Protein AF-A0AAN7MJF5-F1 (afdb_monomer)

Nearest PDB structures (foldseek):
  2odm-assembly1_A  TM=5.522E-01  e=1.377E+00  Staphylococcus aureus subsp. aureus MW2

Foldseek 3Di:
DQCVLCVCLCPPQPFDWDDDRLDIDTDFDPPDVVRVVSSQVSLQSNLVSCVVSVHDDPQVPDADQAADPPGPPDWHARPPGTHHHDQWDQDPNAIQGNDSALLVRLQVLLVQLVVQLVVCLVPPPDQALVPLVVSSVVVSCSLQPPCLSRVHPDPVSLVSSQVSVQSSLCSHPPCVPPDSVVSCVVSVHDGSVVVNVVSNCPVVVVVVVVCPPPVCVVVDDDPPPPDD

Structure (mmCIF, N/CA/C/O backbone):
data_AF-A0AAN7MJF5-F1
#
_entry.id   AF-A0AAN7MJF5-F1
#
loop_
_atom_site.group_PDB
_atom_site.id
_atom_site.type_symbol
_atom_site.label_atom_id
_atom_site.label_alt_id
_atom_site.label_comp_id
_atom_site.label_asym_id
_atom_site.label_entity_id
_atom_site.label_seq_id
_atom_site.pdbx_PDB_ins_code
_atom_site.Cartn_x
_atom_site.Cartn_y
_atom_site.Cartn_z
_atom_site.occupancy
_atom_site.B_iso_or_equiv
_atom_site.auth_seq_id
_atom_site.auth_comp_id
_atom_site.auth_asym_id
_atom_site.auth_atom_id
_atom_site.pdbx_PDB_model_num
ATOM 1 N N . MET A 1 1 ? -10.754 -12.586 -22.362 1.00 59.91 1 MET A N 1
ATOM 2 C CA . MET A 1 1 ? -10.573 -12.255 -23.790 1.00 59.91 1 MET A CA 1
ATOM 3 C C . MET A 1 1 ? -9.397 -11.305 -23.980 1.00 59.91 1 MET A C 1
ATOM 5 O O . MET A 1 1 ? -8.503 -11.679 -24.710 1.00 59.91 1 MET A O 1
ATOM 9 N N . PHE A 1 2 ? -9.321 -10.178 -23.255 1.00 63.06 2 PHE A N 1
ATOM 10 C CA . PHE A 1 2 ? -8.186 -9.233 -23.317 1.00 63.06 2 PHE A CA 1
ATOM 11 C C . PHE A 1 2 ? -6.802 -9.867 -23.068 1.00 63.06 2 PHE A C 1
ATOM 13 O O . PHE A 1 2 ? -5.896 -9.650 -23.854 1.00 63.06 2 PHE A O 1
ATOM 20 N N . ASN A 1 3 ? -6.663 -10.741 -22.061 1.00 61.91 3 ASN A N 1
ATOM 21 C CA . ASN A 1 3 ? -5.372 -11.374 -21.740 1.00 61.91 3 ASN A CA 1
ATOM 22 C C . ASN A 1 3 ? -4.765 -12.229 -22.871 1.00 61.91 3 ASN A C 1
ATOM 24 O O . ASN A 1 3 ? -3.570 -12.461 -22.848 1.00 61.91 3 ASN A O 1
ATOM 28 N N . ILE A 1 4 ? -5.568 -12.694 -23.837 1.00 66.69 4 ILE A N 1
ATOM 29 C CA . ILE A 1 4 ? -5.075 -13.474 -24.988 1.00 66.69 4 ILE A CA 1
ATOM 30 C C . ILE A 1 4 ? -4.433 -12.545 -26.034 1.00 66.69 4 ILE A C 1
ATOM 32 O O . ILE A 1 4 ? -3.542 -12.961 -26.756 1.00 66.69 4 ILE A O 1
ATOM 36 N N . PHE A 1 5 ? -4.862 -11.279 -26.100 1.00 65.06 5 PHE A N 1
ATOM 37 C CA . PHE A 1 5 ? -4.351 -10.283 -27.050 1.00 65.06 5 PHE A CA 1
ATOM 38 C C . PHE A 1 5 ? -3.046 -9.610 -26.605 1.00 65.06 5 PHE A C 1
ATOM 40 O O . PHE A 1 5 ? -2.485 -8.837 -27.367 1.00 65.06 5 PHE A O 1
ATOM 47 N N . ILE A 1 6 ? -2.604 -9.845 -25.368 1.00 74.88 6 ILE A N 1
ATOM 48 C CA . ILE A 1 6 ? -1.368 -9.280 -24.800 1.00 74.88 6 ILE A CA 1
ATOM 49 C C . ILE A 1 6 ? -0.374 -10.386 -24.415 1.00 74.88 6 ILE A C 1
ATOM 51 O O . ILE A 1 6 ? 0.548 -10.153 -23.627 1.00 74.88 6 ILE A O 1
ATOM 55 N N . ASP A 1 7 ? -0.618 -11.617 -24.870 1.00 78.56 7 ASP A N 1
ATOM 56 C CA . ASP A 1 7 ? 0.143 -12.793 -24.445 1.00 78.56 7 ASP A CA 1
ATOM 57 C C . ASP A 1 7 ? 1.585 -12.733 -24.958 1.00 78.56 7 ASP A C 1
ATOM 59 O O . ASP A 1 7 ? 2.491 -13.049 -24.204 1.00 78.56 7 ASP A O 1
ATOM 63 N N . ASP A 1 8 ? 1.785 -12.187 -26.158 1.00 83.62 8 ASP A N 1
ATOM 64 C CA . ASP A 1 8 ? 3.066 -11.985 -26.844 1.00 83.62 8 ASP A CA 1
ATOM 65 C C . ASP A 1 8 ? 3.781 -10.669 -26.470 1.00 83.62 8 ASP A C 1
ATOM 67 O O . ASP A 1 8 ? 4.875 -10.392 -26.952 1.00 83.62 8 ASP A O 1
ATOM 71 N N . LEU A 1 9 ? 3.198 -9.841 -25.594 1.00 83.81 9 LEU A N 1
ATOM 72 C CA . LEU A 1 9 ? 3.750 -8.526 -25.223 1.00 83.81 9 LEU A CA 1
ATOM 73 C C . LEU A 1 9 ? 5.157 -8.590 -24.590 1.00 83.81 9 LEU A C 1
ATOM 75 O O . LEU A 1 9 ? 5.902 -7.613 -24.626 1.00 83.81 9 LEU A O 1
ATOM 79 N N . ASP A 1 10 ? 5.507 -9.707 -23.955 1.00 84.88 10 ASP A N 1
ATOM 80 C CA . ASP A 1 10 ? 6.819 -9.957 -23.346 1.00 84.88 10 ASP A CA 1
ATOM 81 C C . ASP A 1 10 ? 7.837 -10.573 -24.313 1.00 84.88 10 ASP A C 1
ATOM 83 O O . ASP A 1 10 ? 9.005 -10.730 -23.943 1.00 84.88 10 ASP A O 1
ATOM 87 N N . GLU A 1 11 ? 7.448 -10.888 -25.552 1.00 85.31 11 GLU A N 1
ATOM 88 C CA . GLU A 1 11 ? 8.374 -11.431 -26.540 1.00 85.31 11 GLU A CA 1
ATOM 89 C C . GLU A 1 11 ? 9.512 -10.444 -26.828 1.00 85.31 11 GLU A C 1
ATOM 91 O O . GLU A 1 11 ? 9.326 -9.318 -27.290 1.00 85.31 11 GLU A O 1
ATOM 96 N N . GLY A 1 12 ? 10.739 -10.884 -26.546 1.00 85.06 12 GLY A N 1
ATOM 97 C CA . GLY A 1 12 ? 11.941 -10.090 -26.778 1.00 85.06 12 GLY A CA 1
ATOM 98 C C . GLY A 1 12 ? 12.193 -8.983 -25.754 1.00 85.06 12 GLY A C 1
ATOM 99 O O . GLY A 1 12 ? 13.118 -8.204 -25.973 1.00 85.06 12 GLY A O 1
ATOM 100 N N . ILE A 1 13 ? 11.437 -8.912 -24.654 1.00 89.88 13 ILE A N 1
ATOM 101 C CA . ILE A 1 13 ? 11.726 -8.009 -23.532 1.00 89.88 13 ILE A CA 1
ATOM 102 C C . ILE A 1 13 ? 12.868 -8.589 -22.680 1.00 89.88 13 ILE A C 1
ATOM 104 O O . ILE A 1 13 ? 12.848 -9.759 -22.301 1.00 89.88 13 ILE A O 1
ATOM 108 N N . GLU A 1 14 ? 13.887 -7.776 -22.388 1.00 89.44 14 GLU A N 1
ATOM 109 C CA . GLU A 1 14 ? 15.050 -8.176 -21.574 1.00 89.44 14 GLU A CA 1
ATOM 110 C C . GLU A 1 14 ? 14.811 -7.957 -20.070 1.00 89.44 14 GLU A C 1
ATOM 112 O O . GLU A 1 14 ? 15.321 -8.700 -19.229 1.00 89.44 14 GLU A O 1
ATOM 117 N N . CYS A 1 15 ? 14.053 -6.919 -19.726 1.00 90.56 15 CYS A N 1
ATOM 118 C CA . CYS A 1 15 ? 13.704 -6.544 -18.363 1.00 90.56 15 CYS A CA 1
ATOM 119 C C . CYS A 1 15 ? 12.522 -7.366 -17.816 1.00 90.56 15 CYS A C 1
ATOM 121 O O . CYS A 1 15 ? 11.834 -8.096 -18.526 1.00 90.56 15 CYS A O 1
ATOM 123 N N . THR A 1 16 ? 12.234 -7.223 -16.523 1.00 88.75 16 THR A N 1
ATOM 124 C CA . THR A 1 16 ? 11.074 -7.872 -15.907 1.00 88.75 16 THR A CA 1
ATOM 125 C C . THR A 1 16 ? 9.795 -7.169 -16.345 1.00 88.75 16 THR A C 1
ATOM 127 O O . THR A 1 16 ? 9.564 -6.016 -15.973 1.00 88.75 16 THR A O 1
ATOM 130 N N . LEU A 1 17 ? 8.934 -7.877 -17.077 1.00 87.75 17 LEU A N 1
ATOM 131 C CA . LEU A 1 17 ? 7.587 -7.424 -17.410 1.00 87.75 17 LEU A CA 1
ATOM 132 C C . LEU A 1 17 ? 6.549 -8.114 -16.517 1.00 87.75 17 LEU A C 1
ATOM 134 O O . LEU A 1 17 ? 6.573 -9.328 -16.327 1.00 87.75 17 LEU A O 1
ATOM 138 N N . SER A 1 18 ? 5.610 -7.342 -15.980 1.00 85.56 18 SER A N 1
ATOM 139 C CA . SER A 1 18 ? 4.450 -7.846 -15.245 1.00 85.56 18 SER A CA 1
ATOM 140 C C . SER A 1 18 ? 3.172 -7.277 -15.851 1.00 85.56 18 SER A C 1
ATOM 142 O O . SER A 1 18 ? 3.049 -6.061 -16.010 1.00 85.56 18 SER A O 1
ATOM 144 N N . LYS A 1 19 ? 2.228 -8.161 -16.190 1.00 84.62 19 LYS A N 1
ATOM 145 C CA . LYS A 1 19 ? 0.978 -7.844 -16.895 1.00 84.62 19 LYS A CA 1
ATOM 146 C C . LYS A 1 19 ? -0.208 -8.169 -15.986 1.00 84.62 19 LYS A C 1
ATOM 148 O O . LYS A 1 19 ? -0.374 -9.322 -15.582 1.00 84.62 19 LYS A O 1
ATOM 153 N N . VAL A 1 20 ? -1.042 -7.181 -15.661 1.00 74.62 20 VAL A N 1
ATOM 154 C CA . VAL A 1 20 ? -2.300 -7.398 -14.932 1.00 74.62 20 VAL A CA 1
ATOM 155 C C . VAL A 1 20 ? -3.424 -6.599 -15.578 1.00 74.62 20 VAL A C 1
ATOM 157 O O . VAL A 1 20 ? -3.537 -5.399 -15.365 1.00 74.62 20 VAL A O 1
ATOM 160 N N . ALA A 1 21 ? -4.295 -7.291 -16.322 1.00 77.44 21 ALA A N 1
ATOM 161 C CA . ALA A 1 21 ? -5.315 -6.652 -17.155 1.00 77.44 21 ALA A CA 1
ATOM 162 C C . ALA A 1 21 ? -4.672 -5.585 -18.063 1.00 77.44 21 ALA A C 1
ATOM 164 O O . ALA A 1 21 ? -3.748 -5.922 -18.798 1.00 77.44 21 ALA A O 1
ATOM 165 N N . ASP A 1 22 ? -5.145 -4.342 -18.020 1.00 76.06 22 ASP A N 1
ATOM 166 C CA . ASP A 1 22 ? -4.606 -3.208 -18.774 1.00 76.06 22 ASP A CA 1
ATOM 167 C C . ASP A 1 22 ? -3.321 -2.606 -18.174 1.00 76.06 22 ASP A C 1
ATOM 169 O O . ASP A 1 22 ? -2.592 -1.906 -18.879 1.00 76.06 22 ASP A O 1
ATOM 173 N N . ASP A 1 23 ? -2.991 -2.914 -16.916 1.00 81.44 23 ASP A N 1
ATOM 174 C CA . ASP A 1 23 ? -1.779 -2.420 -16.265 1.00 81.44 23 ASP A CA 1
ATOM 175 C C . ASP A 1 23 ? -0.562 -3.276 -16.644 1.00 81.44 23 ASP A C 1
ATOM 177 O O . ASP A 1 23 ? -0.458 -4.456 -16.295 1.00 81.44 23 ASP A O 1
ATOM 181 N N . THR A 1 24 ? 0.413 -2.652 -17.305 1.00 87.00 24 THR A N 1
ATOM 182 C CA . THR A 1 24 ? 1.706 -3.264 -17.635 1.00 87.00 24 THR A CA 1
ATOM 183 C C . THR A 1 24 ? 2.825 -2.553 -16.885 1.00 87.00 24 THR A C 1
ATOM 185 O O . THR A 1 24 ? 2.896 -1.325 -16.884 1.00 87.00 24 THR A O 1
ATOM 188 N N . LYS A 1 25 ? 3.714 -3.317 -16.246 1.00 90.25 25 LYS A N 1
ATOM 189 C CA . LYS A 1 25 ? 4.872 -2.790 -15.515 1.00 90.25 25 LYS A CA 1
ATOM 190 C C . LYS A 1 25 ? 6.145 -3.382 -16.071 1.00 90.25 25 LYS A C 1
ATOM 192 O O . LYS A 1 25 ? 6.292 -4.599 -16.099 1.00 90.25 25 LYS A O 1
ATOM 197 N N . LEU A 1 26 ? 7.062 -2.507 -16.449 1.00 91.69 26 LEU A N 1
ATOM 198 C CA . LEU A 1 26 ? 8.399 -2.857 -16.892 1.00 91.69 26 LEU A CA 1
ATOM 199 C C . LEU A 1 26 ? 9.394 -2.410 -15.819 1.00 91.69 26 LEU A C 1
ATOM 201 O O . LEU A 1 26 ? 9.396 -1.246 -15.419 1.00 91.69 26 LEU A O 1
ATOM 205 N N . GLY A 1 27 ? 10.223 -3.329 -15.337 1.00 91.69 27 GLY A N 1
ATOM 206 C CA . GLY A 1 27 ? 11.221 -3.057 -14.308 1.00 91.69 27 GLY A CA 1
ATOM 207 C C . GLY A 1 27 ? 12.561 -3.701 -14.634 1.00 91.69 27 GLY A C 1
ATOM 208 O O . GLY A 1 27 ? 12.621 -4.862 -15.024 1.00 91.69 27 GLY A O 1
ATOM 209 N N . GLY A 1 28 ? 13.651 -2.968 -14.431 1.00 90.06 28 GLY A N 1
ATOM 210 C CA . GLY A 1 28 ? 15.012 -3.458 -14.648 1.00 90.06 28 GLY A CA 1
ATOM 211 C C . GLY A 1 28 ? 16.006 -2.782 -13.708 1.00 90.06 28 GLY A C 1
ATOM 212 O O . GLY A 1 28 ? 15.744 -1.686 -13.209 1.00 90.06 28 GLY A O 1
ATOM 213 N N . SER A 1 29 ? 17.146 -3.433 -13.449 1.00 88.25 29 SER A N 1
ATOM 214 C CA . SER A 1 29 ? 18.248 -2.777 -12.733 1.00 88.25 29 SER A CA 1
ATOM 215 C C . SER A 1 29 ? 18.873 -1.700 -13.620 1.00 88.25 29 SER A C 1
ATOM 217 O O . SER A 1 29 ? 19.143 -1.914 -14.801 1.00 88.25 29 SER A O 1
ATOM 219 N N . VAL A 1 30 ? 19.120 -0.535 -13.025 1.00 87.06 30 VAL A N 1
ATOM 220 C CA . VAL A 1 30 ? 19.678 0.652 -13.693 1.00 87.06 30 VAL A CA 1
ATOM 221 C C . VAL A 1 30 ? 21.044 1.049 -13.127 1.00 87.06 30 VAL A C 1
ATOM 223 O O . VAL A 1 30 ? 21.540 2.147 -13.403 1.00 87.06 30 VAL A O 1
ATOM 226 N N . ASP A 1 31 ? 21.662 0.160 -12.345 1.00 87.50 31 ASP A N 1
ATOM 227 C CA . ASP A 1 31 ? 22.964 0.398 -11.711 1.00 87.50 31 ASP A CA 1
ATOM 228 C C . ASP A 1 31 ? 24.046 0.618 -12.777 1.00 87.50 31 ASP A C 1
ATOM 230 O O . ASP A 1 31 ? 24.842 1.556 -12.699 1.00 87.50 31 ASP A O 1
ATOM 234 N N . LEU A 1 32 ? 23.996 -0.191 -13.839 1.00 90.69 32 LEU A N 1
ATOM 235 C CA . LEU A 1 32 ? 24.889 -0.118 -14.990 1.00 90.69 32 LEU A CA 1
ATOM 236 C C . LEU A 1 32 ? 24.229 0.603 -16.170 1.00 90.69 32 LEU A C 1
ATOM 238 O O . LEU A 1 32 ? 23.014 0.551 -16.366 1.00 90.69 32 LEU A O 1
ATOM 242 N N . LEU A 1 33 ? 25.056 1.231 -17.010 1.00 90.81 33 LEU A N 1
ATOM 243 C CA . LEU A 1 33 ? 24.600 1.901 -18.230 1.00 90.81 33 LEU A CA 1
ATOM 244 C C . LEU A 1 33 ? 23.860 0.943 -19.176 1.00 90.81 33 LEU A C 1
ATOM 246 O O . LEU A 1 33 ? 22.866 1.334 -19.783 1.00 90.81 33 LEU A O 1
ATOM 250 N N . GLU A 1 34 ? 24.310 -0.307 -19.274 1.00 92.44 34 GLU A N 1
ATOM 251 C CA . GLU A 1 34 ? 23.658 -1.314 -20.117 1.00 92.44 34 GLU A CA 1
ATOM 252 C C . GLU A 1 34 ? 22.247 -1.658 -19.631 1.00 92.44 34 GLU A C 1
ATOM 254 O O . GLU A 1 34 ? 21.342 -1.758 -20.452 1.00 92.44 34 GLU A O 1
ATOM 259 N N . GLY A 1 35 ? 22.015 -1.712 -18.315 1.00 91.75 35 GLY A N 1
ATOM 260 C CA . GLY A 1 35 ? 20.672 -1.899 -17.756 1.00 91.75 35 GLY A CA 1
ATOM 261 C C . GLY A 1 35 ? 19.729 -0.737 -18.086 1.00 91.75 35 GLY A C 1
ATOM 262 O O . GLY A 1 35 ? 18.592 -0.948 -18.500 1.00 91.75 35 GLY A O 1
ATOM 263 N N . ARG A 1 36 ? 20.229 0.508 -18.029 1.00 92.94 36 ARG A N 1
ATOM 264 C CA . ARG A 1 36 ? 19.466 1.705 -18.444 1.00 92.94 36 ARG A CA 1
ATOM 265 C C . ARG A 1 36 ? 19.092 1.659 -19.925 1.00 92.94 36 ARG A C 1
ATOM 267 O O . ARG A 1 36 ? 17.966 1.982 -20.292 1.00 92.94 36 ARG A O 1
ATOM 274 N N . LYS A 1 37 ? 20.037 1.259 -20.781 1.00 94.38 37 LYS A N 1
ATOM 275 C CA . LYS A 1 37 ? 19.790 1.102 -22.221 1.00 94.38 37 LYS A CA 1
ATOM 276 C C . LYS A 1 37 ? 18.826 -0.044 -22.506 1.00 94.38 37 LYS A C 1
ATOM 278 O O . LYS A 1 37 ? 17.989 0.108 -23.385 1.00 94.38 37 LYS A O 1
ATOM 283 N N . ALA A 1 38 ? 18.944 -1.173 -21.806 1.00 94.50 38 ALA A N 1
ATOM 284 C CA . ALA A 1 38 ? 18.019 -2.299 -21.930 1.00 94.50 38 ALA A CA 1
ATOM 285 C C . ALA A 1 38 ? 16.588 -1.865 -21.598 1.00 94.50 38 ALA A C 1
ATOM 287 O O . ALA A 1 38 ? 15.696 -2.066 -22.413 1.00 94.50 38 ALA A O 1
ATOM 288 N N . LEU A 1 39 ? 16.399 -1.138 -20.492 1.00 93.94 39 LEU A N 1
ATOM 289 C CA . LEU A 1 39 ? 15.080 -0.648 -20.097 1.00 93.94 39 LEU A CA 1
ATOM 290 C C . LEU A 1 39 ? 14.463 0.303 -21.138 1.00 93.94 39 LEU A C 1
ATOM 292 O O . LEU A 1 39 ? 13.279 0.190 -21.437 1.00 93.94 39 LEU A O 1
ATOM 296 N N . GLN A 1 40 ? 15.253 1.203 -21.739 1.00 96.81 40 GLN A N 1
ATOM 297 C CA . GLN A 1 40 ? 14.755 2.057 -22.827 1.00 96.81 40 GLN A CA 1
ATOM 298 C C . GLN A 1 40 ? 14.464 1.262 -24.110 1.00 96.81 40 GLN A C 1
ATOM 300 O O . GLN A 1 40 ? 13.446 1.516 -24.744 1.00 96.81 40 GLN A O 1
ATOM 305 N N . ARG A 1 41 ? 15.315 0.294 -24.484 1.00 96.19 41 ARG A N 1
ATOM 306 C CA . ARG A 1 41 ? 15.072 -0.577 -25.650 1.00 96.19 41 ARG A CA 1
ATOM 307 C C . ARG A 1 41 ? 13.775 -1.365 -25.492 1.00 96.19 41 ARG A C 1
ATOM 309 O O . ARG A 1 41 ? 13.026 -1.491 -26.452 1.00 96.19 41 ARG A O 1
ATOM 316 N N . ASP A 1 42 ? 13.495 -1.850 -24.291 1.00 95.81 42 ASP A N 1
ATOM 317 C CA . ASP A 1 42 ? 12.253 -2.557 -23.996 1.00 95.81 42 ASP A CA 1
ATOM 318 C C . ASP A 1 42 ? 11.033 -1.626 -24.034 1.00 95.81 42 ASP A C 1
ATOM 320 O O . ASP A 1 42 ? 10.002 -2.014 -24.571 1.00 95.81 42 ASP A O 1
ATOM 324 N N . LEU A 1 43 ? 11.140 -0.375 -23.569 1.00 95.12 43 LEU A N 1
ATOM 325 C CA . LEU A 1 43 ? 10.075 0.623 -23.766 1.00 95.12 43 LEU A CA 1
ATOM 326 C C . LEU A 1 43 ? 9.815 0.914 -25.250 1.00 95.12 43 LEU A C 1
ATOM 328 O O . LEU A 1 43 ? 8.659 1.018 -25.657 1.00 95.12 43 LEU A O 1
ATOM 332 N N . ASP A 1 44 ? 10.875 1.022 -26.054 1.00 95.38 44 ASP A N 1
ATOM 333 C CA . ASP A 1 44 ? 10.763 1.238 -27.499 1.00 95.38 44 ASP A CA 1
ATOM 334 C C . ASP A 1 44 ? 10.088 0.024 -28.180 1.00 95.38 44 ASP A C 1
ATOM 336 O O . ASP A 1 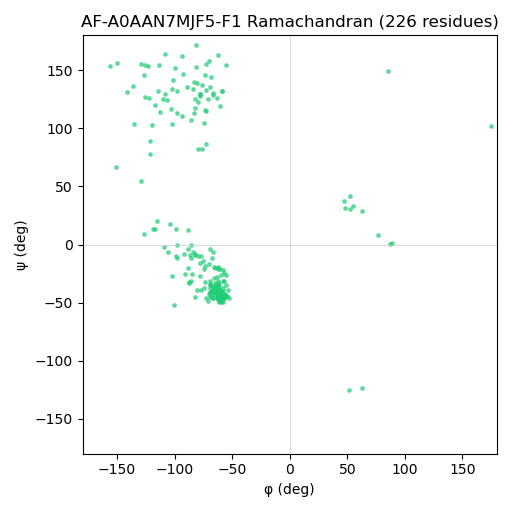44 ? 9.214 0.198 -29.031 1.00 95.38 44 ASP A O 1
ATOM 340 N N . ARG A 1 45 ? 10.419 -1.207 -27.753 1.00 94.75 45 ARG A N 1
ATOM 341 C CA . ARG A 1 45 ? 9.754 -2.448 -28.201 1.00 94.75 45 ARG A CA 1
ATOM 342 C C . ARG A 1 45 ? 8.270 -2.469 -27.836 1.00 94.75 45 ARG A C 1
ATOM 344 O O . ARG A 1 45 ? 7.457 -2.840 -28.677 1.00 94.75 45 ARG A O 1
ATOM 351 N N . LEU A 1 46 ? 7.910 -2.055 -26.618 1.00 93.31 46 LEU A N 1
ATOM 352 C CA . LEU A 1 46 ? 6.512 -1.996 -26.179 1.00 93.31 46 LEU A CA 1
ATOM 353 C C . LEU A 1 46 ? 5.695 -1.007 -27.026 1.00 93.31 46 LEU A C 1
ATOM 355 O O . LEU A 1 46 ? 4.592 -1.347 -27.454 1.00 93.31 46 LEU A O 1
ATOM 359 N N . ASP A 1 47 ? 6.218 0.195 -27.292 1.00 93.25 47 ASP A N 1
ATOM 360 C CA . ASP A 1 47 ? 5.539 1.195 -28.136 1.00 93.25 47 ASP A CA 1
ATOM 361 C C . ASP A 1 47 ? 5.340 0.657 -29.564 1.00 93.25 47 ASP A C 1
ATOM 363 O O . ASP A 1 47 ? 4.225 0.697 -30.084 1.00 93.25 47 ASP A O 1
ATOM 367 N N . GLN A 1 48 ? 6.374 0.036 -30.148 1.00 93.06 48 GLN A N 1
ATOM 368 C CA . GLN A 1 48 ? 6.290 -0.586 -31.472 1.00 93.06 48 GLN A CA 1
ATOM 369 C C . GLN A 1 48 ? 5.277 -1.740 -31.517 1.00 93.06 48 GLN A C 1
ATOM 371 O O . GLN A 1 48 ? 4.486 -1.841 -32.457 1.00 93.06 48 GLN A O 1
ATOM 376 N N . TRP A 1 49 ? 5.275 -2.612 -30.508 1.00 92.50 49 TRP A N 1
ATOM 377 C CA . TRP A 1 49 ? 4.307 -3.703 -30.411 1.00 92.50 49 TRP A CA 1
ATOM 378 C C . TRP A 1 49 ? 2.873 -3.167 -30.351 1.00 92.50 49 TRP A C 1
ATOM 380 O O . TRP A 1 49 ? 1.984 -3.709 -31.015 1.00 92.50 49 TRP A O 1
ATOM 390 N N . ALA A 1 50 ? 2.645 -2.079 -29.606 1.00 91.12 50 ALA A N 1
ATOM 391 C CA . ALA A 1 50 ? 1.329 -1.460 -29.509 1.00 91.12 50 ALA A CA 1
ATOM 392 C C . ALA A 1 50 ? 0.868 -0.940 -30.878 1.00 91.12 50 ALA A C 1
ATOM 394 O O . ALA A 1 50 ? -0.270 -1.195 -31.267 1.00 91.12 50 ALA A O 1
ATOM 395 N N . GLU A 1 51 ? 1.752 -0.298 -31.646 1.00 90.94 51 GLU A N 1
ATOM 396 C CA . GLU A 1 51 ? 1.446 0.154 -33.008 1.00 90.94 51 GLU A CA 1
ATOM 397 C C . GLU A 1 51 ? 1.072 -1.004 -33.943 1.00 90.94 51 GLU A C 1
ATOM 399 O O . GLU A 1 51 ? 0.040 -0.937 -34.617 1.00 90.94 51 GLU A O 1
ATOM 404 N N . VAL A 1 52 ? 1.863 -2.085 -33.949 1.00 91.94 52 VAL A N 1
ATOM 405 C CA . VAL A 1 52 ? 1.623 -3.276 -34.789 1.00 91.94 52 VAL A CA 1
ATOM 406 C C . VAL A 1 52 ? 0.278 -3.925 -34.463 1.00 91.94 52 VAL A C 1
ATOM 408 O O . VAL A 1 52 ? -0.460 -4.319 -35.367 1.00 91.94 52 VAL A O 1
ATOM 411 N N . ASN A 1 53 ? -0.080 -3.978 -33.182 1.00 89.19 53 ASN A N 1
ATOM 412 C CA . ASN A 1 53 ? -1.327 -4.577 -32.715 1.00 89.19 53 ASN A CA 1
ATOM 413 C C . ASN A 1 53 ? -2.515 -3.596 -32.687 1.00 89.19 53 ASN A C 1
ATOM 415 O O . ASN A 1 53 ? -3.563 -3.909 -32.118 1.00 89.19 53 ASN A O 1
ATOM 419 N N . CYS A 1 54 ? -2.383 -2.416 -33.309 1.00 89.06 54 CYS A N 1
ATOM 420 C CA . CYS A 1 54 ? -3.417 -1.373 -33.350 1.00 89.06 54 CYS A CA 1
ATOM 421 C C . CYS A 1 54 ? -3.914 -0.937 -31.955 1.00 89.06 54 CYS A C 1
ATOM 423 O O . CYS A 1 54 ? -5.078 -0.567 -31.774 1.00 89.06 54 CYS A O 1
ATOM 425 N N . MET A 1 55 ? -3.024 -0.965 -30.966 1.00 89.88 55 MET A N 1
ATOM 426 C CA . MET A 1 55 ? -3.234 -0.520 -29.592 1.00 89.88 55 MET A CA 1
ATOM 427 C C . MET A 1 55 ? -2.465 0.773 -29.308 1.00 89.88 55 MET A C 1
ATOM 429 O O . MET A 1 55 ? -1.575 1.185 -30.049 1.00 89.88 55 MET A O 1
ATOM 433 N N . ARG A 1 56 ? -2.827 1.459 -28.220 1.00 88.62 56 ARG A N 1
ATOM 434 C CA . ARG A 1 56 ? -2.119 2.656 -27.751 1.00 88.62 56 ARG A CA 1
ATOM 435 C C . ARG A 1 56 ? -2.044 2.679 -26.237 1.00 88.62 56 ARG A C 1
ATOM 437 O O . ARG A 1 56 ? -3.067 2.558 -25.564 1.00 88.62 56 ARG A O 1
ATOM 444 N N . PHE A 1 57 ? -0.848 2.925 -25.713 1.00 87.88 57 PHE A N 1
ATOM 445 C CA . PHE A 1 57 ? -0.681 3.256 -24.305 1.00 87.88 57 PHE A CA 1
ATOM 446 C C . PHE A 1 57 ? -1.275 4.628 -23.997 1.00 87.88 57 PHE A C 1
ATOM 448 O O . PHE A 1 57 ? -1.172 5.573 -24.782 1.00 87.88 57 PHE A O 1
ATOM 455 N N . ASN A 1 58 ? -1.861 4.759 -22.810 1.00 89.50 58 ASN A N 1
ATOM 456 C CA . ASN A 1 58 ? -2.224 6.060 -22.271 1.00 89.50 58 ASN A CA 1
ATOM 457 C C . ASN A 1 58 ? -0.974 6.716 -21.668 1.00 89.50 58 ASN A C 1
ATOM 459 O O . ASN A 1 58 ? -0.751 6.633 -20.462 1.00 89.50 58 ASN A O 1
ATOM 463 N N . LYS A 1 59 ? -0.161 7.346 -22.523 1.00 88.75 59 LYS A N 1
ATOM 464 C CA . LYS A 1 59 ? 1.153 7.910 -22.167 1.00 88.75 59 LYS A CA 1
ATOM 465 C C . LYS A 1 59 ? 1.080 8.897 -20.995 1.00 88.75 59 LYS A C 1
ATOM 467 O O . LYS A 1 59 ? 1.924 8.846 -20.109 1.00 88.75 59 LYS A O 1
ATOM 472 N N . ALA A 1 60 ? -0.003 9.671 -20.894 1.00 87.31 60 ALA A N 1
ATOM 473 C CA . ALA A 1 60 ? -0.255 10.592 -19.781 1.00 87.31 60 ALA A CA 1
ATOM 474 C C . ALA A 1 60 ? -0.460 9.908 -18.412 1.00 87.31 60 ALA A C 1
ATOM 476 O O . ALA A 1 60 ? -0.334 10.557 -17.376 1.00 87.31 60 ALA A O 1
ATOM 477 N N . LYS A 1 61 ? -0.808 8.615 -18.386 1.00 88.19 61 LYS A N 1
ATOM 478 C CA . LYS A 1 61 ? -0.910 7.812 -17.155 1.00 88.19 61 LYS A CA 1
ATOM 479 C C . LYS A 1 61 ? 0.341 6.975 -16.886 1.00 88.19 61 LYS A C 1
ATOM 481 O O . LYS A 1 61 ? 0.456 6.411 -15.804 1.00 88.19 61 LYS A O 1
ATOM 486 N N . CYS A 1 62 ? 1.254 6.868 -17.848 1.00 91.38 62 CYS A N 1
ATOM 487 C CA . CYS A 1 62 ? 2.491 6.120 -17.686 1.00 91.38 62 CYS A CA 1
ATOM 488 C C . CYS A 1 62 ? 3.498 6.964 -16.897 1.00 91.38 62 CYS A C 1
ATOM 490 O O . CYS A 1 62 ? 3.856 8.069 -17.301 1.00 91.38 62 CYS A O 1
ATOM 492 N N . GLN A 1 63 ? 3.973 6.433 -15.773 1.00 93.19 63 GLN A N 1
ATOM 493 C CA . GLN A 1 63 ? 4.923 7.115 -14.896 1.00 93.19 63 GLN A CA 1
ATOM 494 C C . GLN A 1 63 ? 6.114 6.211 -14.576 1.00 93.19 63 GLN A C 1
ATOM 496 O O . GLN A 1 63 ? 6.018 4.984 -14.626 1.00 93.19 63 GLN A O 1
ATOM 501 N N . VAL A 1 64 ? 7.246 6.827 -14.237 1.00 94.12 64 VAL A N 1
ATOM 502 C CA . VAL A 1 64 ? 8.462 6.134 -13.800 1.00 94.12 64 VAL A CA 1
ATOM 503 C C . VAL A 1 64 ? 8.590 6.246 -12.288 1.00 94.12 64 VAL A C 1
ATOM 505 O O . VAL A 1 64 ? 8.789 7.336 -11.750 1.00 94.12 64 VAL A O 1
ATOM 508 N N . LEU A 1 65 ? 8.533 5.105 -11.605 1.00 92.44 65 LEU A N 1
ATOM 509 C CA . LEU A 1 65 ? 8.862 5.012 -10.187 1.00 92.44 65 LEU A CA 1
ATOM 510 C C . LEU A 1 65 ? 10.333 4.617 -10.025 1.00 92.44 65 LEU A C 1
ATOM 512 O O . LEU A 1 65 ? 10.725 3.484 -10.307 1.00 92.44 65 LEU A O 1
ATOM 516 N N . HIS A 1 66 ? 11.150 5.548 -9.540 1.00 91.69 66 HIS A N 1
ATOM 517 C CA . HIS A 1 66 ? 12.557 5.285 -9.232 1.00 91.69 66 HIS A CA 1
ATOM 518 C C . HIS A 1 66 ? 12.679 4.663 -7.848 1.00 91.69 66 HIS A C 1
ATOM 520 O O . HIS A 1 66 ? 12.412 5.321 -6.846 1.00 91.69 66 HIS A O 1
ATOM 526 N N . LEU A 1 67 ? 13.097 3.402 -7.791 1.00 87.62 67 LEU A N 1
ATOM 527 C CA . LEU A 1 67 ? 13.367 2.704 -6.536 1.00 87.62 67 LEU A CA 1
ATOM 528 C C . LEU A 1 67 ? 14.846 2.856 -6.157 1.00 87.62 67 LEU A C 1
ATOM 530 O O . LEU A 1 67 ? 15.702 2.838 -7.044 1.00 87.62 67 LEU A O 1
ATOM 534 N N . SER A 1 68 ? 15.139 2.911 -4.853 1.00 83.44 68 SER A N 1
ATOM 535 C CA . SER A 1 68 ? 16.482 3.029 -4.246 1.00 83.44 68 SER A CA 1
ATOM 536 C C . SER A 1 68 ? 17.037 4.452 -4.107 1.00 83.44 68 SER A C 1
ATOM 538 O O . SER A 1 68 ? 16.797 5.346 -4.912 1.00 83.44 68 SER A O 1
ATOM 540 N N . HIS A 1 69 ? 17.848 4.637 -3.063 1.00 77.62 69 HIS A N 1
ATOM 541 C CA . HIS A 1 69 ? 18.478 5.909 -2.707 1.00 77.62 69 HIS A CA 1
ATOM 542 C C . HIS A 1 69 ? 19.646 6.295 -3.632 1.00 77.62 69 HIS A C 1
ATOM 544 O O . HIS A 1 69 ? 20.006 7.467 -3.712 1.00 77.62 69 HIS A O 1
ATOM 550 N N . ASN A 1 70 ? 20.226 5.314 -4.331 1.00 82.62 70 ASN A N 1
ATOM 551 C CA . ASN A 1 70 ? 21.338 5.510 -5.269 1.00 82.62 70 ASN A CA 1
ATOM 552 C C . ASN A 1 70 ? 20.863 5.573 -6.728 1.00 82.62 70 ASN A C 1
ATOM 554 O O . ASN A 1 70 ? 21.665 5.434 -7.651 1.00 82.62 70 ASN A O 1
ATOM 558 N N . ASN A 1 71 ? 19.555 5.728 -6.946 1.00 86.38 71 ASN A N 1
ATOM 559 C CA . ASN A 1 71 ? 18.998 5.723 -8.284 1.00 86.38 71 ASN A CA 1
ATOM 560 C C . ASN A 1 71 ? 19.480 6.962 -9.070 1.00 86.38 71 ASN A C 1
ATOM 562 O O . ASN A 1 71 ? 19.346 8.083 -8.576 1.00 86.38 71 ASN A O 1
ATOM 566 N N . PRO A 1 72 ? 20.000 6.792 -10.300 1.00 86.56 72 PRO A N 1
ATOM 567 C CA . PRO A 1 72 ? 20.473 7.897 -11.136 1.00 86.56 72 PRO A CA 1
ATOM 568 C C . PRO A 1 72 ? 19.351 8.816 -11.654 1.00 86.56 72 PRO A C 1
ATOM 570 O O . PRO A 1 72 ? 19.652 9.790 -12.338 1.00 86.56 72 PRO A O 1
ATOM 573 N N . MET A 1 73 ? 18.079 8.500 -11.381 1.00 89.56 73 MET A N 1
ATOM 574 C CA . MET A 1 73 ? 16.892 9.226 -11.853 1.00 89.56 73 MET A CA 1
ATOM 575 C C . MET A 1 73 ? 16.897 9.423 -13.373 1.00 89.56 73 MET A C 1
ATOM 577 O O . MET A 1 73 ? 16.577 10.489 -13.900 1.00 89.56 73 MET A O 1
ATOM 581 N N . GLN A 1 74 ? 17.298 8.368 -14.088 1.00 90.31 74 GLN A N 1
ATOM 582 C CA . GLN A 1 74 ? 17.362 8.362 -15.544 1.00 90.31 74 GLN A CA 1
ATOM 583 C C . GLN A 1 74 ? 15.976 8.654 -16.130 1.00 90.31 74 GLN A C 1
ATOM 585 O O . GLN A 1 74 ? 14.983 8.042 -15.742 1.00 90.31 74 GLN A O 1
ATOM 590 N N . ARG A 1 75 ? 15.908 9.572 -17.096 1.00 93.94 75 ARG A N 1
ATOM 591 C CA . ARG A 1 75 ? 14.664 9.846 -17.824 1.00 93.94 75 ARG A CA 1
ATOM 592 C C . ARG A 1 75 ? 14.458 8.807 -18.918 1.00 93.94 75 ARG A C 1
ATOM 594 O O . ARG A 1 75 ? 15.410 8.478 -19.630 1.00 93.94 75 ARG A O 1
ATOM 601 N N . TYR A 1 76 ? 13.212 8.372 -19.058 1.00 94.88 76 TYR A N 1
ATOM 602 C CA . TYR A 1 76 ? 12.755 7.429 -20.073 1.00 94.88 76 TYR A CA 1
ATOM 603 C C . TYR A 1 76 ? 11.631 8.049 -20.901 1.00 94.88 76 TYR A C 1
ATOM 605 O O . TYR A 1 76 ? 10.916 8.937 -20.423 1.00 94.88 76 TYR A O 1
ATOM 613 N N . ARG A 1 77 ? 11.479 7.583 -22.138 1.00 95.31 77 ARG A N 1
ATOM 614 C CA . ARG A 1 77 ? 10.383 7.975 -23.033 1.00 95.31 77 ARG A CA 1
ATOM 615 C C . ARG A 1 77 ? 9.637 6.756 -23.551 1.00 95.31 77 ARG A C 1
ATOM 617 O O . ARG A 1 77 ? 10.226 5.682 -23.650 1.00 95.31 77 ARG A O 1
ATOM 624 N N . LEU A 1 78 ? 8.373 6.955 -23.900 1.00 94.12 78 LEU A N 1
ATOM 625 C CA . LEU A 1 78 ? 7.530 5.969 -24.565 1.00 94.12 78 LEU A CA 1
ATOM 626 C C . LEU A 1 78 ? 7.084 6.547 -25.915 1.00 94.12 78 LEU A C 1
ATOM 628 O O . LEU A 1 78 ? 6.236 7.444 -25.981 1.00 94.12 78 LEU A O 1
ATOM 632 N N . GLY A 1 79 ? 7.713 6.088 -26.996 1.00 90.69 79 GLY A N 1
ATOM 633 C CA . GLY A 1 79 ? 7.659 6.756 -28.298 1.00 90.69 79 GLY A CA 1
ATOM 634 C C . GLY A 1 79 ? 8.288 8.148 -28.231 1.00 90.69 79 GLY A C 1
ATOM 635 O O . GLY A 1 79 ? 9.436 8.298 -27.807 1.00 90.69 79 GLY A O 1
ATOM 636 N N . GLU A 1 80 ? 7.531 9.178 -28.612 1.00 90.88 80 GLU A N 1
ATOM 637 C CA . GLU A 1 80 ? 7.990 10.577 -28.611 1.00 90.88 80 GLU A CA 1
ATOM 638 C C . GLU A 1 80 ? 7.813 11.303 -27.260 1.00 90.88 80 GLU A C 1
ATOM 640 O O . GLU A 1 80 ? 8.370 12.384 -27.061 1.00 90.88 80 GLU A O 1
ATOM 645 N N . GLU A 1 81 ? 7.070 10.726 -26.308 1.00 93.69 81 GLU A N 1
ATOM 646 C CA . GLU A 1 81 ? 6.719 11.389 -25.045 1.00 93.69 81 GLU A CA 1
ATOM 647 C C . GLU A 1 81 ? 7.637 10.978 -23.888 1.00 93.69 81 GLU A C 1
ATOM 649 O O . GLU A 1 81 ? 7.859 9.794 -23.630 1.00 93.69 81 GLU A O 1
ATOM 654 N N . TRP A 1 82 ? 8.142 11.965 -23.144 1.00 94.94 82 TRP A N 1
ATOM 655 C CA . TRP A 1 82 ? 8.915 11.733 -21.923 1.00 94.94 82 TRP A CA 1
ATOM 656 C C . TRP A 1 82 ? 8.000 11.381 -20.756 1.00 94.94 82 TRP A C 1
ATOM 658 O O . TRP A 1 82 ? 7.078 12.132 -20.446 1.00 94.94 82 TRP A O 1
ATOM 668 N N . LEU A 1 83 ? 8.314 10.292 -20.058 1.00 94.69 83 LEU A N 1
ATOM 669 C CA . LEU A 1 83 ? 7.543 9.858 -18.900 1.00 94.69 83 LEU A CA 1
ATOM 670 C C . LEU A 1 83 ? 7.862 10.720 -17.674 1.00 94.69 83 LEU A C 1
ATOM 672 O O . LEU A 1 83 ? 9.027 11.030 -17.385 1.00 94.69 83 LEU A O 1
ATOM 676 N N . GLU A 1 84 ? 6.823 11.085 -16.929 1.00 94.00 84 GLU A N 1
ATOM 677 C CA . GLU A 1 84 ? 6.971 11.776 -15.650 1.00 94.00 84 GLU A CA 1
ATOM 678 C C . GLU A 1 84 ? 7.458 10.812 -14.567 1.00 94.00 84 GLU A C 1
ATOM 680 O O . GLU A 1 84 ? 7.115 9.630 -14.554 1.00 94.00 84 GLU A O 1
ATOM 685 N N . SER A 1 85 ? 8.269 11.315 -13.636 1.00 92.50 85 SER A N 1
ATOM 686 C CA . SER A 1 85 ? 8.680 10.537 -12.466 1.00 92.50 85 SER A CA 1
ATOM 687 C C . SER A 1 85 ? 7.685 10.726 -11.326 1.00 92.50 85 SER A C 1
ATOM 689 O O . SER A 1 85 ? 7.305 11.857 -11.022 1.00 92.50 85 SER A O 1
ATOM 691 N N . CYS A 1 86 ? 7.305 9.638 -10.661 1.00 90.88 86 CYS A N 1
ATOM 692 C CA . CYS A 1 86 ? 6.452 9.666 -9.477 1.00 90.88 86 CYS A CA 1
ATOM 693 C C . CYS A 1 86 ? 7.223 9.199 -8.232 1.00 90.88 86 CYS A C 1
ATOM 695 O O . CYS A 1 86 ? 8.210 8.468 -8.314 1.00 90.88 86 CYS A O 1
ATOM 697 N N . LEU A 1 87 ? 6.787 9.660 -7.054 1.00 87.56 87 LEU A N 1
ATOM 698 C CA . LEU A 1 87 ? 7.368 9.248 -5.767 1.00 87.56 87 LEU A CA 1
ATOM 699 C C . LEU A 1 87 ? 6.700 7.997 -5.194 1.00 87.56 87 LEU A C 1
ATOM 701 O O . LEU A 1 87 ? 7.277 7.335 -4.335 1.00 87.56 87 LEU A O 1
ATOM 705 N N . ALA A 1 88 ? 5.486 7.689 -5.643 1.00 87.69 88 ALA A N 1
ATOM 706 C CA . ALA A 1 88 ? 4.835 6.426 -5.363 1.00 87.69 88 ALA A CA 1
ATOM 707 C C . ALA A 1 88 ? 3.787 6.104 -6.409 1.00 87.69 88 ALA A C 1
ATOM 709 O O . ALA A 1 88 ? 3.167 7.006 -6.970 1.00 87.69 88 ALA A O 1
ATOM 710 N N . GLU A 1 89 ? 3.548 4.810 -6.553 1.00 87.00 89 GLU A N 1
ATOM 711 C CA . GLU A 1 89 ? 2.561 4.240 -7.450 1.00 87.00 89 GLU A CA 1
ATOM 712 C C . GLU A 1 89 ? 1.645 3.296 -6.671 1.00 87.00 89 GLU A C 1
ATOM 714 O O . GLU A 1 89 ? 2.070 2.639 -5.712 1.00 87.00 89 GLU A O 1
ATOM 719 N N . LYS A 1 90 ? 0.367 3.233 -7.047 1.00 84.94 90 LYS A N 1
ATOM 720 C CA . LYS A 1 90 ? -0.589 2.347 -6.383 1.00 84.94 90 LYS A CA 1
ATOM 721 C C . LYS A 1 90 ? -0.818 1.116 -7.243 1.00 84.94 90 LYS A C 1
ATOM 723 O O . LYS A 1 90 ? -1.633 1.135 -8.155 1.00 84.94 90 LYS A O 1
ATOM 728 N N . ASP A 1 91 ? -0.214 0.009 -6.841 1.00 81.06 91 ASP A N 1
ATOM 729 C CA . ASP A 1 91 ? -0.316 -1.258 -7.545 1.00 81.06 91 ASP A CA 1
ATOM 730 C C . ASP A 1 91 ? -1.213 -2.276 -6.824 1.00 81.06 91 ASP A C 1
ATOM 732 O O . ASP A 1 91 ? -1.005 -2.589 -5.652 1.00 81.06 91 ASP A O 1
ATOM 736 N N . LEU A 1 92 ? -2.240 -2.797 -7.508 1.00 78.56 92 LEU A N 1
ATOM 737 C CA . LEU A 1 92 ? -3.193 -3.797 -6.988 1.00 78.56 92 LEU A CA 1
ATOM 738 C C . LEU A 1 92 ? -3.773 -3.457 -5.602 1.00 78.56 92 LEU A C 1
ATOM 740 O O . LEU A 1 92 ? -4.101 -4.335 -4.799 1.00 78.56 92 LEU A O 1
ATOM 744 N N . GLY A 1 93 ? -3.919 -2.162 -5.310 1.00 80.25 93 GLY A N 1
ATOM 745 C CA . GLY A 1 93 ? -4.412 -1.665 -4.024 1.00 80.25 93 GLY A CA 1
ATOM 746 C C . GLY A 1 93 ? -3.340 -1.428 -2.955 1.00 80.25 93 GLY A C 1
ATOM 747 O O . GLY A 1 93 ? -3.697 -1.005 -1.850 1.00 80.25 93 GLY A O 1
ATOM 748 N N . VAL A 1 94 ? -2.064 -1.650 -3.268 1.00 82.50 94 VAL A N 1
ATOM 749 C CA . VAL A 1 94 ? -0.914 -1.378 -2.404 1.00 82.50 94 VAL A CA 1
ATOM 750 C C . VAL A 1 94 ? -0.123 -0.189 -2.931 1.00 82.50 94 VAL A C 1
ATOM 752 O O . VAL A 1 94 ? 0.212 -0.124 -4.104 1.00 82.50 94 VAL A O 1
ATOM 755 N N . LEU A 1 95 ? 0.166 0.767 -2.058 1.00 84.50 95 LEU A N 1
ATOM 756 C CA . LEU A 1 95 ? 1.020 1.898 -2.381 1.00 84.50 95 LEU A CA 1
ATOM 757 C C . LEU A 1 95 ? 2.490 1.495 -2.247 1.00 84.50 95 LEU A C 1
ATOM 759 O O . LEU A 1 95 ? 2.902 1.026 -1.184 1.00 84.50 95 LEU A O 1
ATOM 763 N N . VAL A 1 96 ? 3.256 1.698 -3.313 1.00 84.56 96 VAL A N 1
ATOM 764 C CA . VAL A 1 96 ? 4.698 1.459 -3.377 1.00 84.56 96 VAL A CA 1
ATOM 765 C C . VAL A 1 96 ? 5.376 2.807 -3.533 1.00 84.56 96 VAL A C 1
ATOM 767 O O . VAL A 1 96 ? 5.170 3.469 -4.545 1.00 84.56 96 VAL A O 1
ATOM 770 N N . ASP A 1 97 ? 6.150 3.229 -2.536 1.00 85.62 97 ASP A N 1
ATOM 771 C CA . ASP A 1 97 ? 6.951 4.449 -2.635 1.00 85.62 97 ASP A CA 1
ATOM 772 C C . ASP A 1 97 ? 8.381 4.168 -3.115 1.00 85.62 97 ASP A C 1
ATOM 774 O O . ASP A 1 97 ? 8.860 3.032 -3.079 1.00 85.62 97 ASP A O 1
ATOM 778 N N . SER A 1 98 ? 9.061 5.218 -3.574 1.00 83.56 98 SER A N 1
ATOM 779 C CA . SER A 1 98 ? 10.435 5.177 -4.096 1.00 83.56 98 SER A CA 1
ATOM 780 C C . SER A 1 98 ? 11.465 4.632 -3.097 1.00 83.56 98 SER A C 1
ATOM 782 O O . SER A 1 98 ? 12.526 4.133 -3.486 1.00 83.56 98 SER A O 1
ATOM 784 N N . TRP A 1 99 ? 11.152 4.685 -1.802 1.00 81.06 99 TRP A N 1
ATOM 785 C CA . TRP A 1 99 ? 11.995 4.189 -0.717 1.00 81.06 99 TRP A CA 1
ATOM 786 C C . TRP A 1 99 ? 11.603 2.788 -0.241 1.00 81.06 99 TRP A C 1
ATOM 788 O O . TRP A 1 99 ? 12.234 2.271 0.683 1.00 81.06 99 TRP A O 1
ATOM 798 N N . LEU A 1 100 ? 10.571 2.181 -0.837 1.00 77.31 100 LEU A N 1
ATOM 799 C CA . LEU A 1 100 ? 9.945 0.937 -0.383 1.00 77.31 100 LEU A CA 1
ATOM 800 C C . LEU A 1 100 ? 9.534 0.990 1.101 1.00 77.31 100 LEU A C 1
ATOM 802 O O . LEU A 1 100 ? 9.519 -0.021 1.809 1.00 77.31 100 LEU A O 1
ATOM 806 N N . ASN A 1 101 ? 9.192 2.181 1.595 1.00 80.19 101 ASN A N 1
ATOM 807 C CA . ASN A 1 101 ? 8.820 2.395 2.980 1.00 80.19 101 ASN A CA 1
ATOM 808 C C . ASN A 1 101 ? 7.327 2.115 3.202 1.00 80.19 101 ASN A C 1
ATOM 810 O O . ASN A 1 101 ? 6.433 2.913 2.922 1.00 80.19 101 ASN A O 1
ATOM 814 N N . MET A 1 102 ? 7.042 0.997 3.862 1.00 85.50 102 MET A N 1
ATOM 815 C CA . MET A 1 102 ? 5.666 0.582 4.152 1.00 85.50 102 MET A CA 1
ATOM 816 C C . MET A 1 102 ? 4.919 1.499 5.138 1.00 85.50 102 MET A C 1
ATOM 818 O O . MET A 1 102 ? 3.709 1.330 5.317 1.00 85.50 102 MET A O 1
ATOM 822 N N . SER A 1 103 ? 5.588 2.489 5.750 1.00 87.94 103 SER A N 1
ATOM 823 C CA . SER A 1 103 ? 4.955 3.475 6.644 1.00 87.94 103 SER A CA 1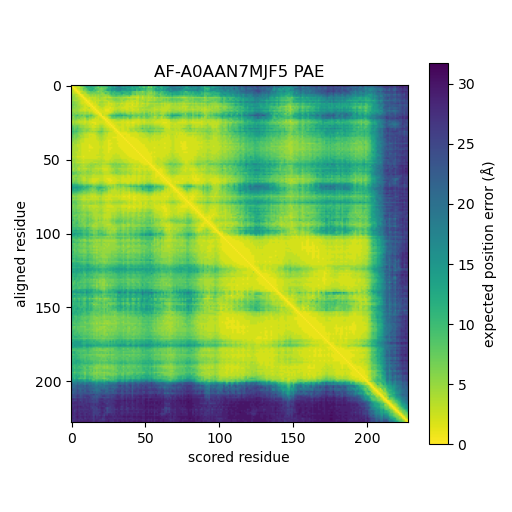
ATOM 824 C C . SER A 1 103 ? 3.794 4.191 5.948 1.00 87.94 103 SER A C 1
ATOM 826 O O . SER A 1 103 ? 2.716 4.350 6.533 1.00 87.94 103 SER A O 1
ATOM 828 N N . TRP A 1 104 ? 3.977 4.607 4.686 1.00 86.94 104 TRP A N 1
ATOM 829 C CA . TRP A 1 104 ? 2.946 5.377 3.988 1.00 86.94 104 TRP A CA 1
ATOM 830 C C . TRP A 1 104 ? 1.729 4.517 3.648 1.00 86.94 104 TRP A C 1
ATOM 832 O O . TRP A 1 104 ? 0.593 4.915 3.921 1.00 86.94 104 TRP A O 1
ATOM 842 N N . GLN A 1 105 ? 1.961 3.291 3.173 1.00 89.38 105 GLN A N 1
ATOM 843 C CA . GLN A 1 105 ? 0.907 2.299 2.976 1.00 89.38 105 GLN A CA 1
ATOM 844 C C . GLN A 1 105 ? 0.141 2.029 4.281 1.00 89.38 105 GLN A C 1
ATOM 846 O O . GLN A 1 105 ? -1.093 2.059 4.293 1.00 89.38 105 GLN A O 1
ATOM 851 N N . CYS A 1 106 ? 0.840 1.836 5.404 1.00 91.31 106 CYS A N 1
ATOM 852 C CA . CYS A 1 106 ? 0.200 1.615 6.702 1.00 91.31 106 CYS A CA 1
ATOM 853 C C . CYS A 1 106 ? -0.700 2.789 7.104 1.00 91.31 106 CYS A C 1
ATOM 855 O O . CYS A 1 106 ? -1.845 2.576 7.516 1.00 91.31 106 CYS A O 1
ATOM 857 N N . ALA A 1 107 ? -0.221 4.023 6.929 1.00 91.62 107 ALA A N 1
ATOM 858 C CA . ALA A 1 107 ? -0.993 5.225 7.216 1.00 91.62 107 ALA A CA 1
ATOM 859 C C . ALA A 1 107 ? -2.259 5.328 6.345 1.00 91.62 107 ALA A C 1
ATOM 861 O O . ALA A 1 107 ? -3.342 5.607 6.867 1.00 91.62 107 ALA A O 1
ATOM 862 N N . GLN A 1 108 ? -2.161 5.059 5.038 1.00 89.81 108 GLN A N 1
ATOM 863 C CA . GLN A 1 108 ? -3.306 5.137 4.121 1.00 89.81 108 GLN A CA 1
ATOM 864 C C . GLN A 1 108 ? -4.364 4.070 4.412 1.00 89.81 108 GLN A C 1
ATOM 866 O O . GLN A 1 108 ? -5.558 4.376 4.503 1.00 89.81 108 GLN A O 1
ATOM 871 N N . VAL A 1 109 ? -3.941 2.820 4.616 1.00 92.06 109 VAL A N 1
ATOM 872 C CA . VAL A 1 109 ? -4.850 1.711 4.937 1.00 92.06 109 VAL A CA 1
ATOM 873 C C . VAL A 1 109 ? -5.518 1.956 6.295 1.00 92.06 109 VAL A C 1
ATOM 875 O O . VAL A 1 109 ? -6.736 1.812 6.411 1.00 92.06 109 VAL A O 1
ATOM 878 N N . ALA A 1 110 ? -4.772 2.422 7.304 1.00 94.62 110 ALA A N 1
ATOM 879 C CA . ALA A 1 110 ? -5.343 2.789 8.599 1.00 94.62 110 ALA A CA 1
ATOM 880 C C . ALA A 1 110 ? -6.333 3.959 8.491 1.00 94.62 110 ALA A C 1
ATOM 882 O O . ALA A 1 110 ? -7.392 3.929 9.124 1.00 94.62 110 ALA A O 1
ATOM 883 N N . LYS A 1 111 ? -6.036 4.982 7.681 1.00 95.12 111 LYS A N 1
ATOM 884 C CA . LYS A 1 111 ? -6.940 6.117 7.434 1.00 95.12 111 LYS A CA 1
ATOM 885 C C . LYS A 1 111 ? -8.263 5.645 6.829 1.00 95.12 111 LYS A C 1
ATOM 887 O O . LYS A 1 111 ? -9.325 5.979 7.358 1.00 95.12 111 LYS A O 1
ATOM 892 N N . LYS A 1 112 ? -8.208 4.819 5.779 1.00 94.25 112 LYS A N 1
ATOM 893 C CA . LYS A 1 112 ? -9.398 4.233 5.138 1.00 94.25 112 LYS A CA 1
ATOM 894 C C . LYS A 1 112 ? -10.216 3.406 6.129 1.00 94.25 112 LYS A C 1
ATOM 896 O O . LYS A 1 112 ? -11.429 3.592 6.242 1.00 94.25 112 LYS A O 1
ATOM 901 N N . ALA A 1 113 ? -9.550 2.545 6.891 1.00 95.69 113 ALA A N 1
ATOM 902 C CA . ALA A 1 113 ? -10.198 1.709 7.887 1.00 95.69 113 ALA A CA 1
ATOM 903 C C . ALA A 1 113 ? -10.885 2.527 8.990 1.00 95.69 113 ALA A C 1
ATOM 905 O O . ALA A 1 113 ? -12.019 2.237 9.366 1.00 95.69 113 ALA A O 1
ATOM 906 N N . ASN A 1 114 ? -10.236 3.587 9.479 1.00 96.69 114 ASN A N 1
ATOM 907 C CA . ASN A 1 114 ? -10.827 4.493 10.461 1.00 96.69 114 ASN A CA 1
ATOM 908 C C . ASN A 1 114 ? -12.048 5.240 9.907 1.00 96.69 114 ASN A C 1
ATOM 910 O O . ASN A 1 114 ? -13.013 5.437 10.645 1.00 96.69 114 ASN A O 1
ATOM 914 N N . GLY A 1 115 ? -12.043 5.613 8.623 1.00 96.50 115 GLY A N 1
ATOM 915 C CA . GLY A 1 115 ? -13.217 6.180 7.952 1.00 96.50 115 GLY A CA 1
ATOM 916 C C . GLY A 1 115 ? -14.404 5.212 7.939 1.00 96.50 115 GLY A C 1
ATOM 917 O O . GLY A 1 115 ? -15.520 5.585 8.296 1.00 96.50 115 GLY A O 1
ATOM 918 N N . ILE A 1 116 ? -14.152 3.936 7.635 1.00 95.50 116 ILE A N 1
ATOM 919 C CA . ILE A 1 116 ? -15.170 2.875 7.696 1.00 95.50 116 ILE A CA 1
ATOM 920 C C . ILE A 1 116 ? -15.687 2.693 9.127 1.00 95.50 116 ILE A C 1
ATOM 922 O O . ILE A 1 116 ? -16.895 2.625 9.340 1.00 95.50 116 ILE A O 1
ATOM 926 N N . LEU A 1 117 ? -14.800 2.666 10.127 1.00 95.62 117 LEU A N 1
ATOM 927 C CA . LEU A 1 117 ? -15.209 2.578 11.532 1.00 95.62 117 LEU A CA 1
ATOM 928 C C . LEU A 1 117 ? -16.057 3.775 11.967 1.00 95.62 117 LEU A C 1
ATOM 930 O O . LEU A 1 117 ? -17.015 3.597 12.716 1.00 95.62 117 LEU A O 1
ATOM 934 N N . ALA A 1 118 ? -15.737 4.982 11.498 1.00 96.75 118 ALA A N 1
ATOM 935 C CA . ALA A 1 118 ? -16.554 6.163 11.748 1.00 96.75 118 ALA A CA 1
ATOM 936 C C . ALA A 1 118 ? -17.944 6.023 11.111 1.00 96.75 118 ALA A C 1
ATOM 938 O O . ALA A 1 118 ? -18.938 6.346 11.757 1.00 96.75 118 ALA A O 1
ATOM 939 N N . CYS A 1 119 ? -18.028 5.468 9.899 1.00 95.38 119 CYS A N 1
ATOM 940 C CA . CYS A 1 119 ? -19.301 5.161 9.252 1.00 95.38 119 CYS A CA 1
ATOM 941 C C . CYS A 1 119 ? -20.120 4.145 10.063 1.00 95.38 119 CYS A C 1
ATOM 943 O O . CYS A 1 119 ? -21.270 4.429 10.390 1.00 95.38 119 CYS A O 1
ATOM 945 N N . ILE A 1 120 ? -19.533 3.019 10.489 1.00 94.50 120 ILE A N 1
ATOM 946 C CA . ILE A 1 120 ? -20.204 2.019 11.348 1.00 94.50 120 ILE A CA 1
ATOM 947 C C . ILE A 1 120 ? -20.683 2.664 12.656 1.00 94.50 120 ILE A C 1
ATOM 949 O O . ILE A 1 120 ? -21.813 2.454 13.104 1.00 94.50 120 ILE A O 1
ATOM 953 N N . ARG A 1 121 ? -19.830 3.490 13.271 1.00 94.50 121 ARG A N 1
ATOM 954 C CA . ARG A 1 121 ? -20.172 4.232 14.484 1.00 94.50 121 ARG A CA 1
ATOM 955 C C . ARG A 1 121 ? -21.333 5.195 14.251 1.00 94.50 121 ARG A C 1
ATOM 957 O O . ARG A 1 121 ? -22.141 5.364 15.143 1.00 94.50 121 ARG A O 1
ATOM 964 N N . ASN A 1 122 ? -21.458 5.827 13.098 1.00 95.94 122 ASN A N 1
ATOM 965 C CA . ASN A 1 122 ? -22.505 6.830 12.909 1.00 95.94 122 ASN A CA 1
ATOM 966 C C . ASN A 1 122 ? -23.811 6.237 12.342 1.00 95.94 122 ASN A C 1
ATOM 968 O O . ASN A 1 122 ? -24.870 6.797 12.585 1.00 95.94 122 ASN A O 1
ATOM 972 N N . SER A 1 123 ? -23.750 5.113 11.621 1.00 94.00 123 SER A N 1
ATOM 973 C CA . SER A 1 123 ? -24.899 4.542 10.892 1.00 94.00 123 SER A CA 1
ATOM 974 C C . SER A 1 123 ? -25.570 3.348 11.576 1.00 94.00 123 SER A C 1
ATOM 976 O O . SER A 1 123 ? -26.759 3.117 11.377 1.00 94.00 123 SER A O 1
ATOM 978 N N . VAL A 1 124 ? -24.841 2.576 12.388 1.00 94.00 124 VAL A N 1
ATOM 979 C CA . VAL A 1 124 ? -25.373 1.346 12.993 1.00 94.00 124 VAL A CA 1
ATOM 980 C C . VAL A 1 124 ? -25.845 1.630 14.413 1.00 94.00 124 VAL A C 1
ATOM 982 O O . VAL A 1 124 ? -25.025 1.890 15.286 1.00 94.00 124 VAL A O 1
ATOM 985 N N . ALA A 1 125 ? -27.151 1.554 14.673 1.00 93.38 125 ALA A N 1
ATOM 986 C CA . ALA A 1 125 ? -27.699 1.800 16.011 1.00 93.38 125 ALA A CA 1
ATOM 987 C C . ALA A 1 125 ? -27.305 0.707 17.024 1.00 93.38 125 ALA A C 1
ATOM 989 O O . ALA A 1 125 ? -26.966 1.005 18.171 1.00 93.38 125 ALA A O 1
ATOM 990 N N . SER A 1 126 ? -27.312 -0.562 16.598 1.00 95.38 126 SER A N 1
ATOM 991 C CA . SER A 1 126 ? -26.937 -1.685 17.460 1.00 95.38 126 SER A CA 1
ATOM 992 C C . SER A 1 126 ? -25.429 -1.727 17.718 1.00 95.38 126 SER A C 1
ATOM 994 O O . SER A 1 126 ? -24.610 -1.637 16.804 1.00 95.38 126 SER A O 1
ATOM 996 N N . ARG A 1 127 ? -25.064 -1.910 18.989 1.00 95.62 127 ARG A N 1
ATOM 997 C CA . ARG A 1 127 ? -23.675 -2.010 19.469 1.00 95.62 127 ARG A CA 1
ATOM 998 C C . ARG A 1 127 ? -23.344 -3.382 20.043 1.00 95.62 127 ARG A C 1
ATOM 1000 O O . ARG A 1 127 ? -22.413 -3.510 20.833 1.00 95.62 127 ARG A O 1
ATOM 1007 N N . THR A 1 128 ? -24.114 -4.405 19.693 1.00 94.88 128 THR A N 1
ATOM 1008 C CA . THR A 1 128 ? -23.847 -5.772 20.149 1.00 94.88 128 THR A CA 1
ATOM 1009 C C . THR A 1 128 ? -22.626 -6.357 19.440 1.00 94.88 128 THR A C 1
ATOM 1011 O O . THR A 1 128 ? -22.260 -5.939 18.333 1.00 94.88 128 THR A O 1
ATOM 1014 N N . ARG A 1 129 ? -21.973 -7.342 20.070 1.00 95.19 129 ARG A N 1
ATOM 1015 C CA . ARG A 1 129 ? -20.794 -8.000 19.482 1.00 95.19 129 ARG A CA 1
ATOM 1016 C C . ARG A 1 129 ? -21.147 -8.719 18.176 1.00 95.19 129 ARG A C 1
ATOM 1018 O O . ARG A 1 129 ? -20.356 -8.687 17.240 1.00 95.19 129 ARG A O 1
ATOM 1025 N N . GLU A 1 130 ? -22.354 -9.277 18.092 1.00 94.44 130 GLU A N 1
ATOM 1026 C CA . GLU A 1 130 ? -22.891 -10.009 16.940 1.00 94.44 130 GLU A CA 1
ATOM 1027 C C . GLU A 1 130 ? -23.085 -9.109 15.714 1.00 94.44 130 GLU A C 1
ATOM 1029 O O . GLU A 1 130 ? -23.149 -9.607 14.597 1.00 94.44 130 GLU A O 1
ATOM 1034 N N . VAL A 1 131 ? -23.145 -7.788 15.903 1.00 95.06 131 VAL A N 1
ATOM 1035 C CA . VAL A 1 131 ? -23.268 -6.816 14.809 1.00 95.06 131 VAL A CA 1
ATOM 1036 C C . VAL A 1 131 ? -21.916 -6.185 14.487 1.00 95.06 131 VAL A C 1
ATOM 1038 O O . VAL A 1 131 ? -21.475 -6.187 13.337 1.00 95.06 131 VAL A O 1
ATOM 1041 N N . ILE A 1 132 ? -21.217 -5.660 15.495 1.00 94.94 132 ILE A N 1
ATOM 1042 C CA . ILE A 1 132 ? -19.986 -4.888 15.280 1.00 94.94 132 ILE A CA 1
ATOM 1043 C C . ILE A 1 132 ? -18.834 -5.772 14.784 1.00 94.94 132 ILE A C 1
ATOM 1045 O O . ILE A 1 132 ? -18.098 -5.356 13.886 1.00 94.94 132 ILE A O 1
ATOM 1049 N N . VAL A 1 133 ? -18.663 -6.982 15.335 1.00 93.25 133 VAL A N 1
ATOM 1050 C CA . VAL A 1 133 ? -17.527 -7.851 14.980 1.00 93.25 133 VAL A CA 1
ATOM 1051 C C . VAL A 1 133 ? -17.608 -8.335 13.529 1.00 93.25 133 VAL A C 1
ATOM 1053 O O . VAL A 1 133 ? -16.591 -8.211 12.832 1.00 93.25 133 VAL A O 1
ATOM 1056 N N . PRO A 1 134 ? -18.760 -8.820 13.018 1.00 94.19 134 PRO A N 1
ATOM 1057 C CA . PRO A 1 134 ? -18.880 -9.174 11.605 1.00 94.19 134 PRO A CA 1
ATOM 1058 C C . PRO A 1 134 ? -18.691 -7.979 10.672 1.00 94.19 134 PRO A C 1
ATOM 1060 O O . PRO A 1 134 ? -17.962 -8.098 9.689 1.00 94.19 134 PRO A O 1
ATOM 1063 N N . LEU A 1 135 ? -19.255 -6.809 10.997 1.00 94.00 135 LEU A N 1
ATOM 1064 C CA . LEU A 1 135 ? -19.095 -5.601 10.176 1.00 94.00 135 LEU A CA 1
ATOM 1065 C C . LEU A 1 135 ? -17.636 -5.152 10.084 1.00 94.00 135 LEU A C 1
ATOM 1067 O O . LEU A 1 135 ? -17.133 -4.904 8.988 1.00 94.00 135 LEU A O 1
ATOM 1071 N N . TYR A 1 136 ? -16.933 -5.093 11.218 1.00 92.31 136 TYR A N 1
ATOM 1072 C CA . TYR A 1 136 ? -15.500 -4.809 11.236 1.00 92.31 136 TYR A CA 1
ATOM 1073 C C . TYR A 1 136 ? -14.727 -5.839 10.407 1.00 92.31 136 TYR A C 1
ATOM 1075 O O . TYR A 1 136 ? -13.940 -5.473 9.533 1.00 92.31 136 TYR A O 1
ATOM 1083 N N . SER A 1 137 ? -14.985 -7.124 10.648 1.00 89.75 137 SER A N 1
ATOM 1084 C CA . SER A 1 137 ? -14.284 -8.215 9.974 1.00 89.75 137 SER A CA 1
ATOM 1085 C C . SER A 1 137 ? -14.521 -8.225 8.470 1.00 89.75 137 SER A C 1
ATOM 1087 O O . SER A 1 137 ? -13.600 -8.576 7.748 1.00 89.75 137 SER A O 1
ATOM 1089 N N . ALA A 1 138 ? -15.705 -7.838 7.989 1.00 90.88 138 ALA A N 1
ATOM 1090 C CA . ALA A 1 138 ? -16.046 -7.819 6.568 1.00 90.88 138 ALA A CA 1
ATOM 1091 C C . ALA A 1 138 ? -15.536 -6.559 5.852 1.00 90.88 138 ALA A C 1
ATOM 1093 O O . ALA A 1 138 ? -14.946 -6.653 4.776 1.00 90.88 138 ALA A O 1
ATOM 1094 N N . LEU A 1 139 ? -15.723 -5.382 6.452 1.00 89.00 139 LEU A N 1
ATOM 1095 C CA . LEU A 1 139 ? -15.431 -4.102 5.798 1.00 89.00 139 LEU A CA 1
ATOM 1096 C C . LEU A 1 139 ? -13.960 -3.688 5.939 1.00 89.00 139 LEU A C 1
ATOM 1098 O O . LEU A 1 139 ? -13.414 -2.972 5.097 1.00 89.00 139 LEU A O 1
ATOM 1102 N N . VAL A 1 140 ? -13.278 -4.168 6.981 1.00 87.94 140 VAL A N 1
ATOM 1103 C CA . VAL A 1 140 ? -11.892 -3.794 7.294 1.00 87.94 140 VAL A CA 1
ATOM 1104 C C . VAL A 1 140 ? -10.885 -4.895 6.903 1.00 87.94 140 VAL A C 1
ATOM 1106 O O . VAL A 1 140 ? -9.716 -4.863 7.282 1.00 87.94 140 VAL A O 1
ATOM 1109 N N . ARG A 1 141 ? -11.296 -5.842 6.041 1.00 81.44 141 ARG A N 1
ATOM 1110 C CA . ARG A 1 141 ? -10.432 -6.922 5.502 1.00 81.44 141 ARG A CA 1
ATOM 1111 C C . ARG A 1 141 ? -9.164 -6.423 4.817 1.00 81.44 141 ARG A C 1
ATOM 1113 O O . ARG A 1 141 ? -8.171 -7.139 4.777 1.00 81.44 141 ARG A O 1
ATOM 1120 N N . HIS A 1 142 ? -9.186 -5.198 4.298 1.00 82.19 142 HIS A N 1
ATOM 1121 C CA . HIS A 1 142 ? -8.049 -4.582 3.618 1.00 82.19 142 HIS A CA 1
ATOM 1122 C C . HIS A 1 142 ? -6.819 -4.392 4.527 1.00 82.19 142 HIS A C 1
ATOM 1124 O O . HIS A 1 142 ? -5.710 -4.327 4.012 1.00 82.19 142 HIS A O 1
ATOM 1130 N N . LEU A 1 143 ? -6.971 -4.401 5.862 1.00 85.25 143 LEU A N 1
ATOM 1131 C CA . LEU A 1 143 ? -5.831 -4.451 6.793 1.00 85.25 143 LEU A CA 1
ATOM 1132 C C . LEU A 1 143 ? -5.056 -5.773 6.750 1.00 85.25 143 LEU A C 1
ATOM 1134 O O . LEU A 1 143 ? -4.003 -5.878 7.367 1.00 85.25 143 LEU A O 1
ATOM 1138 N N . GLU A 1 144 ? -5.584 -6.804 6.103 1.00 82.88 144 GLU A N 1
ATOM 1139 C CA . GLU A 1 144 ? -5.001 -8.148 6.054 1.00 82.88 144 GLU A CA 1
ATOM 1140 C C . GLU A 1 144 ? -4.836 -8.649 4.611 1.00 82.88 144 GLU A C 1
ATOM 1142 O O . GLU A 1 144 ? -4.542 -9.823 4.387 1.00 82.88 144 GLU A O 1
ATOM 1147 N N . TYR A 1 145 ? -5.053 -7.769 3.634 1.00 83.12 145 TYR A N 1
ATOM 1148 C CA . TYR A 1 145 ? -4.852 -8.037 2.215 1.00 83.12 145 TYR A CA 1
ATOM 1149 C C . TYR A 1 145 ? -3.377 -7.839 1.846 1.00 83.12 145 TYR A C 1
ATOM 1151 O O . TYR A 1 145 ? -2.761 -6.904 2.349 1.00 83.12 145 TYR A O 1
ATOM 1159 N N . CYS A 1 146 ? -2.813 -8.703 0.995 1.00 80.25 146 CYS A N 1
ATOM 1160 C CA . CYS A 1 146 ? -1.412 -8.659 0.542 1.00 80.25 146 CYS A CA 1
ATOM 1161 C C . CYS A 1 146 ? -0.368 -8.471 1.661 1.00 80.25 146 CYS A C 1
ATOM 1163 O O . CYS A 1 146 ? 0.626 -7.775 1.473 1.00 80.25 146 CYS A O 1
ATOM 1165 N N . VAL A 1 147 ? -0.577 -9.087 2.834 1.00 81.69 147 VAL A N 1
ATOM 1166 C CA . VAL A 1 147 ? 0.306 -8.904 4.007 1.00 81.69 147 VAL A CA 1
ATOM 1167 C C . VAL A 1 147 ? 1.767 -9.255 3.734 1.00 81.69 147 VAL A C 1
ATOM 1169 O O . VAL A 1 147 ? 2.636 -8.599 4.289 1.00 81.69 147 VAL A O 1
ATOM 1172 N N . HIS A 1 148 ? 2.032 -10.219 2.848 1.00 78.38 148 HIS A N 1
ATOM 1173 C CA . HIS A 1 148 ? 3.383 -10.601 2.424 1.00 78.38 148 HIS A CA 1
ATOM 1174 C C . HIS A 1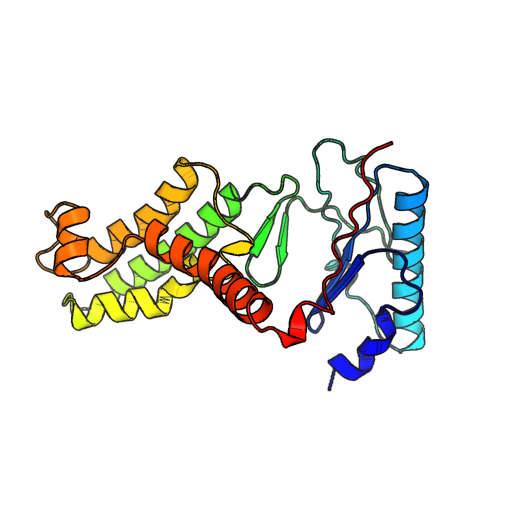 148 ? 4.141 -9.484 1.723 1.00 78.38 148 HIS A C 1
ATOM 1176 O O . HIS A 1 148 ? 5.359 -9.429 1.809 1.00 78.38 148 HIS A O 1
ATOM 1182 N N . PHE A 1 149 ? 3.420 -8.615 1.020 1.00 76.19 149 PHE A N 1
ATOM 1183 C CA . PHE A 1 149 ? 4.019 -7.561 0.218 1.00 76.19 149 PHE A CA 1
ATOM 1184 C C . PHE A 1 149 ? 4.273 -6.291 1.042 1.00 76.19 149 PHE A C 1
ATOM 1186 O O . PHE A 1 149 ? 5.245 -5.588 0.804 1.00 76.19 149 PHE A O 1
ATOM 1193 N N . TRP A 1 150 ? 3.430 -6.003 2.041 1.00 84.25 150 TRP A N 1
ATOM 1194 C CA . TRP A 1 150 ? 3.570 -4.814 2.892 1.00 84.25 150 TRP A CA 1
ATOM 1195 C C . TRP A 1 150 ? 3.531 -5.161 4.385 1.00 84.25 150 TRP A C 1
ATOM 1197 O O . TRP A 1 150 ? 2.719 -4.646 5.157 1.00 84.25 150 TRP A O 1
ATOM 1207 N N . ALA A 1 151 ? 4.401 -6.067 4.823 1.00 84.25 151 ALA A N 1
ATOM 1208 C CA . ALA A 1 151 ? 4.591 -6.322 6.246 1.00 84.25 151 ALA A CA 1
ATOM 1209 C C . ALA A 1 151 ? 5.350 -5.136 6.882 1.00 84.25 151 ALA A C 1
ATOM 1211 O O . ALA A 1 151 ? 6.498 -4.888 6.517 1.00 84.25 151 ALA A O 1
ATOM 1212 N N . PRO A 1 152 ? 4.747 -4.364 7.808 1.00 85.06 152 PRO A N 1
ATOM 1213 C CA . PRO A 1 152 ? 5.460 -3.271 8.458 1.00 85.06 152 PRO A CA 1
ATOM 1214 C C . PRO A 1 152 ? 6.597 -3.799 9.337 1.00 85.06 152 PRO A C 1
ATOM 1216 O O . PRO A 1 152 ? 6.372 -4.625 10.220 1.00 85.06 152 PRO A O 1
ATOM 1219 N N . HIS A 1 153 ? 7.801 -3.263 9.142 1.00 81.75 153 HIS A N 1
ATOM 1220 C CA . HIS A 1 153 ? 8.969 -3.591 9.966 1.00 81.75 153 HIS A CA 1
ATOM 1221 C C . HIS A 1 153 ? 9.053 -2.731 11.230 1.00 81.75 153 HIS A C 1
ATOM 1223 O O . HIS A 1 153 ? 9.535 -3.179 12.271 1.00 81.75 153 HIS A O 1
ATOM 1229 N N . TYR A 1 154 ? 8.573 -1.487 11.164 1.00 87.31 154 TYR A N 1
ATOM 1230 C CA . TYR A 1 154 ? 8.656 -0.568 12.287 1.00 87.31 154 TYR A CA 1
ATOM 1231 C C . TYR A 1 154 ? 7.501 -0.772 13.265 1.00 87.31 154 TYR A C 1
ATOM 1233 O O . TYR A 1 154 ? 6.326 -0.792 12.892 1.00 87.31 154 TYR A O 1
ATOM 1241 N N . LYS A 1 155 ? 7.834 -0.811 14.560 1.00 90.12 155 LYS A N 1
ATOM 1242 C CA . LYS A 1 155 ? 6.855 -0.926 15.651 1.00 90.12 155 LYS A CA 1
ATOM 1243 C C . LYS A 1 155 ? 5.761 0.145 15.577 1.00 90.12 155 LYS A C 1
ATOM 1245 O O . LYS A 1 155 ? 4.595 -0.170 15.790 1.00 90.12 155 LYS A O 1
ATOM 1250 N N . ARG A 1 156 ? 6.123 1.380 15.208 1.00 92.81 156 ARG A N 1
ATOM 1251 C CA . ARG A 1 156 ? 5.173 2.492 15.041 1.00 92.81 156 ARG A CA 1
ATOM 1252 C C . ARG A 1 156 ? 4.075 2.175 14.017 1.00 92.81 156 ARG A C 1
ATOM 1254 O O . ARG A 1 156 ? 2.911 2.470 14.260 1.00 92.81 156 ARG A O 1
ATOM 1261 N N . ASP A 1 157 ? 4.421 1.518 12.911 1.00 92.50 157 ASP A N 1
ATOM 1262 C CA . ASP A 1 157 ? 3.479 1.223 11.828 1.00 92.50 157 ASP A CA 1
ATOM 1263 C C . ASP A 1 157 ? 2.575 0.048 12.207 1.00 92.50 157 ASP A C 1
ATOM 1265 O O . ASP A 1 157 ? 1.362 0.088 11.989 1.00 92.50 157 ASP A O 1
ATOM 1269 N N . ILE A 1 158 ? 3.142 -0.963 12.876 1.00 92.19 158 ILE A N 1
ATOM 1270 C CA . ILE A 1 158 ? 2.373 -2.054 13.490 1.00 92.19 158 ILE A CA 1
ATOM 1271 C C . ILE A 1 158 ? 1.339 -1.477 14.467 1.00 92.19 158 ILE A C 1
ATOM 1273 O O . ILE A 1 158 ? 0.169 -1.863 14.437 1.00 92.19 158 ILE A O 1
ATOM 1277 N N . GLU A 1 159 ? 1.741 -0.524 15.309 1.00 94.75 159 GLU A N 1
ATOM 1278 C CA . GLU A 1 159 ? 0.854 0.129 16.272 1.00 94.75 159 GLU A CA 1
ATOM 1279 C C . GLU A 1 159 ? -0.246 0.958 15.604 1.00 94.75 159 GLU A C 1
ATOM 1281 O O . GLU A 1 159 ? -1.390 0.904 16.065 1.00 94.75 159 GLU A O 1
ATOM 1286 N N . VAL A 1 160 ? 0.060 1.661 14.507 1.00 95.31 160 VAL A N 1
ATOM 1287 C CA . VAL A 1 160 ? -0.926 2.395 13.694 1.00 95.31 160 VAL A CA 1
ATOM 1288 C C . VAL A 1 160 ? -2.027 1.457 13.193 1.00 95.31 160 VAL A C 1
ATOM 1290 O O . VAL A 1 160 ? -3.214 1.771 13.325 1.00 95.31 160 VAL A O 1
ATOM 1293 N N . LEU A 1 161 ? -1.662 0.280 12.677 1.00 94.88 161 LEU A N 1
ATOM 1294 C CA . LEU A 1 161 ? -2.636 -0.714 12.219 1.00 94.88 161 LEU A CA 1
ATOM 1295 C C . LEU A 1 161 ? -3.413 -1.331 13.392 1.00 94.88 161 LEU A C 1
ATOM 1297 O O . LEU A 1 161 ? -4.641 -1.429 13.347 1.00 94.88 161 LEU A O 1
ATOM 1301 N N . GLU A 1 162 ? -2.723 -1.713 14.470 1.00 96.12 162 GLU A N 1
ATOM 1302 C CA . GLU A 1 162 ? -3.336 -2.319 15.659 1.00 96.12 162 GLU A CA 1
ATOM 1303 C C . GLU A 1 162 ? -4.333 -1.356 16.326 1.00 96.12 162 GLU A C 1
ATOM 1305 O O . GLU A 1 162 ? -5.380 -1.771 16.833 1.00 96.12 162 GLU A O 1
ATOM 1310 N N . HIS A 1 163 ? -4.064 -0.047 16.277 1.00 96.50 163 HIS A N 1
ATOM 1311 C CA . HIS A 1 163 ? -4.964 0.982 16.790 1.00 96.50 163 HIS A CA 1
ATOM 1312 C C . HIS A 1 163 ? -6.348 0.938 16.127 1.00 96.50 163 HIS A C 1
ATOM 1314 O O . HIS A 1 163 ? -7.357 1.200 16.788 1.00 96.50 163 HIS A O 1
ATOM 1320 N N . VAL A 1 164 ? -6.437 0.533 14.858 1.00 96.88 164 VAL A N 1
ATOM 1321 C CA . VAL A 1 164 ? -7.726 0.362 14.178 1.00 96.88 164 VAL A CA 1
ATOM 1322 C C . VAL A 1 164 ? -8.558 -0.730 14.854 1.00 96.88 164 VAL A C 1
ATOM 1324 O O . VAL A 1 164 ? -9.733 -0.512 15.153 1.00 96.88 164 VAL A O 1
ATOM 1327 N N . GLN A 1 165 ? -7.961 -1.884 15.169 1.00 96.25 165 GLN A N 1
ATOM 1328 C CA . GLN A 1 165 ? -8.665 -2.947 15.894 1.00 96.25 165 GLN A CA 1
ATOM 1329 C C . GLN A 1 165 ? -9.027 -2.510 17.321 1.00 96.25 165 GLN A C 1
ATOM 1331 O O . GLN A 1 165 ? -10.138 -2.776 17.790 1.00 96.25 165 GLN A O 1
ATOM 1336 N N . ARG A 1 166 ? -8.143 -1.771 18.006 1.00 96.62 166 ARG A N 1
ATOM 1337 C CA . ARG A 1 166 ? -8.451 -1.191 19.326 1.00 96.62 166 ARG A CA 1
ATOM 1338 C C . ARG A 1 166 ? -9.692 -0.303 19.278 1.00 96.62 166 ARG A C 1
ATOM 1340 O O . ARG A 1 166 ? -10.543 -0.411 20.156 1.00 96.62 166 ARG A O 1
ATOM 1347 N N . ARG A 1 167 ? -9.831 0.536 18.248 1.00 96.06 167 ARG A N 1
ATOM 1348 C CA . ARG A 1 167 ? -11.023 1.376 18.058 1.00 96.06 167 ARG A CA 1
ATOM 1349 C C . ARG A 1 167 ? -12.262 0.556 17.724 1.00 96.06 167 ARG A C 1
ATOM 1351 O O . ARG A 1 167 ? -13.309 0.821 18.300 1.00 96.06 167 ARG A O 1
ATOM 1358 N N . ALA A 1 168 ? -12.144 -0.442 16.850 1.00 95.81 168 ALA A N 1
ATOM 1359 C CA . ALA A 1 168 ? -13.263 -1.305 16.475 1.00 95.81 168 ALA A CA 1
ATOM 1360 C C . ALA A 1 168 ? -13.849 -2.044 17.688 1.00 95.81 168 ALA A C 1
ATOM 1362 O O . ALA A 1 168 ? -15.055 -2.020 17.912 1.00 95.81 168 ALA A O 1
ATOM 1363 N N . THR A 1 169 ? -12.988 -2.643 18.514 1.00 96.44 169 THR A N 1
ATOM 1364 C CA . THR A 1 169 ? -13.414 -3.391 19.710 1.00 96.44 169 THR A CA 1
ATOM 1365 C C . THR A 1 169 ? -14.071 -2.502 20.771 1.00 96.44 169 THR A C 1
ATOM 1367 O O . THR A 1 169 ? -14.957 -2.968 21.479 1.00 96.44 169 THR A O 1
ATOM 1370 N N . LYS A 1 170 ? -13.704 -1.214 20.850 1.00 96.69 170 LYS A N 1
ATOM 1371 C CA . LYS A 1 170 ? -14.355 -0.227 21.732 1.00 96.69 170 LYS A CA 1
ATOM 1372 C C . LYS A 1 170 ? -15.778 0.151 21.308 1.00 96.69 170 LYS A C 1
ATOM 1374 O O . LYS A 1 170 ? -16.487 0.737 22.111 1.00 96.69 170 LYS A O 1
ATOM 1379 N N . LEU A 1 171 ? -16.194 -0.137 20.071 1.00 95.44 171 LEU A N 1
ATOM 1380 C CA . LEU A 1 171 ? -17.557 0.165 19.608 1.00 95.44 171 LEU A CA 1
ATOM 1381 C C . LEU A 1 171 ? -18.607 -0.808 20.160 1.00 95.44 171 LEU A C 1
ATOM 1383 O O . LEU A 1 171 ? -19.801 -0.546 20.029 1.00 95.44 171 LEU A O 1
ATOM 1387 N N . VAL A 1 172 ? -18.180 -1.939 20.724 1.00 96.31 172 VAL A N 1
ATOM 1388 C CA . VAL A 1 172 ? -19.079 -2.927 21.321 1.00 96.31 172 VAL A CA 1
ATOM 1389 C C . VAL A 1 172 ? -19.519 -2.434 22.698 1.00 96.31 172 VAL A C 1
ATOM 1391 O O . VAL A 1 172 ? -18.681 -2.113 23.542 1.00 96.31 172 VAL A O 1
ATOM 1394 N N . LYS A 1 173 ? -20.832 -2.409 22.929 1.00 95.56 173 LYS A N 1
ATOM 1395 C CA . LYS A 1 173 ? -21.433 -1.956 24.186 1.00 95.56 173 LYS A CA 1
ATOM 1396 C C . LYS A 1 173 ? -20.931 -2.790 25.364 1.00 95.56 173 LYS A C 1
ATOM 1398 O O . LYS A 1 173 ? -20.978 -4.017 25.310 1.00 95.56 173 LYS A O 1
ATOM 1403 N N . GLY A 1 174 ? -20.510 -2.124 26.437 1.00 94.62 174 GLY A N 1
ATOM 1404 C CA . GLY A 1 174 ? -20.023 -2.755 27.669 1.00 94.62 174 GLY A CA 1
ATOM 1405 C C . GLY A 1 174 ? -18.529 -3.097 27.657 1.00 94.62 174 GLY A C 1
ATOM 1406 O O . GLY A 1 174 ? -18.017 -3.630 28.643 1.00 94.62 174 GLY A O 1
ATOM 1407 N N . LEU A 1 175 ? -17.819 -2.796 26.566 1.00 95.19 175 LEU A N 1
ATOM 1408 C CA . LEU A 1 175 ? -16.380 -3.035 26.413 1.00 95.19 175 LEU A CA 1
ATOM 1409 C C . LEU A 1 175 ? -15.542 -1.742 26.428 1.00 95.19 175 LEU A C 1
ATOM 1411 O O . LEU A 1 175 ? -14.311 -1.797 26.352 1.00 95.19 175 LEU A O 1
ATOM 1415 N N . GLU A 1 176 ? -16.176 -0.573 26.527 1.00 92.00 176 GLU A N 1
ATOM 1416 C CA . GLU A 1 176 ? -15.562 0.744 26.316 1.00 92.00 176 GLU A CA 1
ATOM 1417 C C . GLU A 1 176 ? -14.395 1.006 27.276 1.00 92.00 176 GLU A C 1
ATOM 1419 O O . GLU A 1 176 ? -13.332 1.462 26.844 1.00 92.00 176 GLU A O 1
ATOM 1424 N N . GLN A 1 177 ? -14.591 0.669 28.556 1.00 93.94 177 GLN A N 1
ATOM 1425 C CA . GLN A 1 177 ? -13.643 0.928 29.647 1.00 93.94 177 GLN A CA 1
ATOM 1426 C C . GLN A 1 177 ? -12.663 -0.219 29.908 1.00 93.94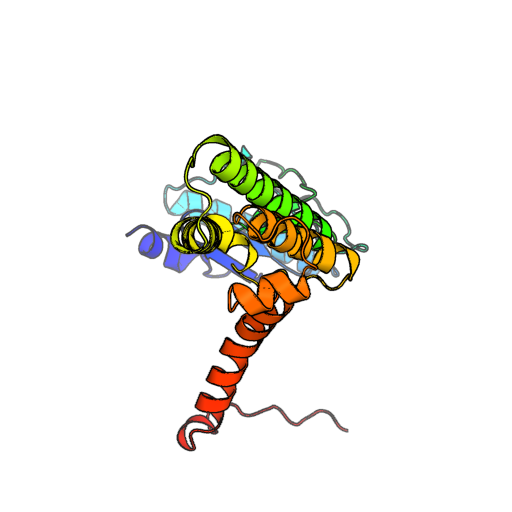 177 GLN A C 1
ATOM 1428 O O . GLN A 1 177 ? -11.720 -0.058 30.678 1.00 93.94 177 GLN A O 1
ATOM 1433 N N . LYS A 1 178 ? -12.853 -1.378 29.268 1.00 96.12 178 LYS A N 1
ATOM 1434 C CA . LYS A 1 178 ? -11.968 -2.532 29.463 1.00 96.12 178 LYS A CA 1
ATOM 1435 C C . LYS A 1 178 ? -10.595 -2.285 28.837 1.00 96.12 178 LYS A C 1
ATOM 1437 O O . LYS A 1 178 ? -10.445 -1.486 27.902 1.00 96.12 178 LYS A O 1
ATOM 1442 N N . SER A 1 179 ? -9.578 -2.998 29.301 1.00 97.19 179 SER A N 1
ATOM 1443 C CA . SER A 1 179 ? -8.284 -3.048 28.611 1.00 97.19 179 SER A CA 1
ATOM 1444 C C . SER A 1 179 ? -8.440 -3.652 27.209 1.00 97.19 179 SER A C 1
ATOM 1446 O O . SER A 1 179 ? -9.454 -4.270 26.870 1.00 97.19 179 SER A O 1
ATOM 1448 N N . TYR A 1 180 ? -7.450 -3.449 26.33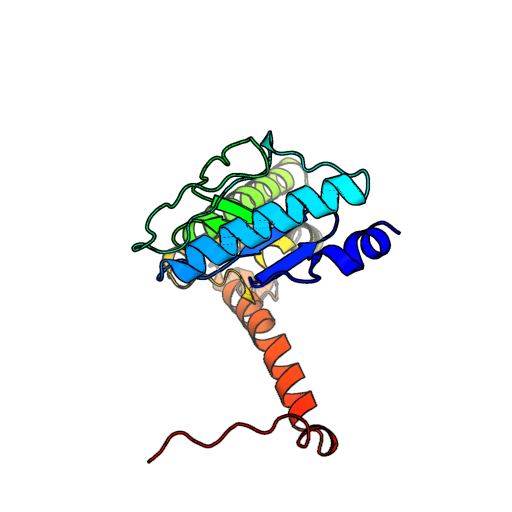8 1.00 96.69 180 TYR A N 1
ATOM 1449 C CA . TYR A 1 180 ? -7.525 -4.015 24.991 1.00 96.69 180 TYR A CA 1
ATOM 1450 C C . TYR A 1 180 ? -7.519 -5.545 25.021 1.00 96.69 180 TYR A C 1
ATOM 1452 O O . TYR A 1 180 ? -8.279 -6.187 24.300 1.00 96.69 180 TYR A O 1
ATOM 1460 N N . GLU A 1 181 ? -6.715 -6.113 25.905 1.00 96.56 181 GLU A N 1
ATOM 1461 C CA . GLU A 1 181 ? -6.524 -7.541 26.089 1.00 96.56 181 GLU A CA 1
ATOM 1462 C C . GLU A 1 181 ? -7.813 -8.209 26.588 1.00 96.56 181 GLU A C 1
ATOM 1464 O O . GLU A 1 181 ? -8.192 -9.261 26.075 1.00 96.56 181 GLU A O 1
ATOM 1469 N N . GLU A 1 182 ? -8.531 -7.584 27.527 1.00 97.25 182 GLU A N 1
ATOM 1470 C CA . GLU A 1 182 ? -9.853 -8.043 27.982 1.00 97.25 182 GLU A CA 1
ATOM 1471 C C . GLU A 1 182 ? -10.880 -8.037 26.855 1.00 97.25 182 GLU A C 1
ATOM 1473 O O . GLU A 1 182 ? -11.562 -9.041 26.643 1.00 97.25 182 GLU A O 1
ATOM 1478 N N . ARG A 1 183 ? -10.944 -6.944 26.081 1.00 97.50 183 ARG A N 1
ATOM 1479 C CA . ARG A 1 183 ? -11.845 -6.869 24.924 1.00 97.50 183 ARG A CA 1
ATOM 1480 C C . ARG A 1 183 ? -11.584 -7.992 23.931 1.00 97.50 183 ARG A C 1
ATOM 1482 O O . ARG A 1 183 ? -12.528 -8.589 23.425 1.00 97.50 183 ARG A O 1
ATOM 1489 N N . LEU A 1 184 ? -10.318 -8.287 23.641 1.00 96.44 184 LEU A N 1
ATOM 1490 C CA . LEU A 1 184 ? -9.957 -9.380 22.739 1.00 96.44 184 LEU A CA 1
ATOM 1491 C C . LEU A 1 184 ? -10.414 -10.739 23.277 1.00 96.44 184 LEU A C 1
ATOM 1493 O O . LEU A 1 184 ? -10.975 -11.521 22.511 1.00 96.44 184 LEU A O 1
ATOM 1497 N N . ARG A 1 185 ? -10.225 -11.003 24.579 1.00 96.31 185 ARG A N 1
ATOM 1498 C CA . ARG A 1 185 ? -10.673 -12.252 25.216 1.00 96.31 185 ARG A CA 1
ATOM 1499 C C . ARG A 1 185 ? -12.187 -12.424 25.132 1.00 96.31 185 ARG A C 1
ATOM 1501 O O . ARG A 1 185 ? -12.647 -13.473 24.697 1.00 96.31 185 ARG A O 1
ATOM 1508 N N . GLU A 1 186 ? -12.954 -11.396 25.483 1.00 95.75 186 GLU A N 1
ATOM 1509 C CA . GLU A 1 186 ? -14.424 -11.464 25.491 1.00 95.75 186 GLU A CA 1
ATOM 1510 C C . GLU A 1 186 ? -15.040 -11.564 24.095 1.00 95.75 186 GLU A C 1
ATOM 1512 O O . GLU A 1 186 ? -16.080 -12.198 23.909 1.00 95.75 186 GLU A O 1
ATOM 1517 N N . LEU A 1 187 ? -14.388 -10.959 23.101 1.00 94.75 187 LEU A N 1
ATOM 1518 C CA . LEU A 1 187 ? -14.798 -11.056 21.703 1.00 94.75 187 LEU A CA 1
ATOM 1519 C C . LEU A 1 187 ? -14.268 -12.321 21.010 1.00 94.75 187 LEU A C 1
ATOM 1521 O O . LEU A 1 187 ? -14.621 -12.559 19.858 1.00 94.75 187 LEU A O 1
ATOM 1525 N N . GLY A 1 188 ? -13.409 -13.112 21.665 1.00 94.12 188 GLY A N 1
ATOM 1526 C CA . GLY A 1 188 ? -12.758 -14.273 21.051 1.00 94.12 188 GLY A CA 1
ATOM 1527 C C . GLY A 1 188 ? -11.844 -13.908 19.873 1.00 94.12 188 GLY A C 1
ATOM 1528 O O . GLY A 1 188 ? -11.677 -14.697 18.943 1.00 94.12 188 GLY A O 1
ATOM 1529 N N . LEU A 1 189 ? -11.270 -12.700 19.872 1.00 92.75 189 LEU A N 1
ATOM 1530 C CA . LEU A 1 189 ? -10.452 -12.176 18.778 1.00 92.75 189 LEU A CA 1
ATOM 1531 C C . LEU A 1 189 ? -8.957 -12.277 19.090 1.00 92.75 189 LEU A C 1
ATOM 1533 O O . LEU A 1 189 ? -8.502 -11.984 20.191 1.00 92.75 189 LEU A O 1
ATOM 1537 N N . PHE A 1 190 ? -8.158 -12.600 18.073 1.00 93.25 190 PHE A N 1
ATOM 1538 C CA . PHE A 1 190 ? -6.709 -12.390 18.123 1.00 93.25 190 PHE A CA 1
ATOM 1539 C C . PHE A 1 190 ? -6.363 -10.933 17.783 1.00 93.25 190 PHE A C 1
ATOM 1541 O O . PHE A 1 190 ? -7.087 -10.287 17.018 1.00 93.25 190 PHE A O 1
ATOM 1548 N N . SER A 1 191 ? -5.235 -10.434 18.301 1.00 93.19 191 SER A N 1
ATOM 1549 C CA . SER A 1 191 ? -4.667 -9.142 17.887 1.00 93.19 191 SER A CA 1
ATOM 1550 C C . SER A 1 191 ? -4.443 -9.091 16.375 1.00 93.19 191 SER A C 1
ATOM 1552 O O . SER A 1 191 ? -4.266 -10.135 15.729 1.00 93.19 191 SER A O 1
ATOM 1554 N N . LEU A 1 192 ? -4.444 -7.889 15.796 1.00 92.38 192 LEU A N 1
ATOM 1555 C CA . LEU A 1 192 ? -4.286 -7.733 14.349 1.00 92.38 192 LEU A CA 1
ATOM 1556 C C . LEU A 1 192 ? -2.918 -8.260 13.923 1.00 92.38 192 LEU A C 1
ATOM 1558 O O . LEU A 1 192 ? -2.843 -9.044 12.979 1.00 92.38 192 LEU A O 1
ATOM 1562 N N . GLY A 1 193 ? -1.866 -7.921 14.672 1.00 90.31 193 GLY A N 1
ATOM 1563 C CA . GLY A 1 193 ? -0.522 -8.451 14.448 1.00 90.31 193 GLY A CA 1
ATOM 1564 C C . GLY A 1 193 ? -0.492 -9.982 14.398 1.00 90.31 193 GLY A C 1
ATOM 1565 O O . GLY A 1 193 ? 0.033 -10.562 13.451 1.00 90.31 193 GLY A O 1
ATOM 1566 N N . LYS A 1 194 ? -1.156 -10.668 15.340 1.00 89.94 194 LYS A N 1
ATOM 1567 C CA . LYS A 1 194 ? -1.216 -12.141 15.347 1.00 89.94 194 LYS A CA 1
ATOM 1568 C C . LYS A 1 194 ? -2.008 -12.698 14.162 1.00 89.94 194 LYS A C 1
ATOM 1570 O O . LYS A 1 194 ? -1.642 -13.738 13.614 1.00 89.94 194 LYS A O 1
ATOM 1575 N N . ARG A 1 195 ? -3.088 -12.028 13.746 1.00 90.06 195 ARG A N 1
ATOM 1576 C CA . ARG A 1 195 ? -3.867 -12.425 12.559 1.00 90.06 195 ARG A CA 1
ATOM 1577 C C . ARG A 1 195 ? -3.102 -12.212 11.252 1.00 90.06 195 ARG A C 1
ATOM 1579 O O . ARG A 1 195 ? -3.280 -13.011 10.331 1.00 90.06 195 ARG A O 1
ATOM 1586 N N . ARG A 1 196 ? -2.272 -11.169 11.167 1.00 88.94 196 ARG A N 1
ATOM 1587 C CA . ARG A 1 196 ? -1.388 -10.901 10.022 1.00 88.94 196 ARG A CA 1
ATOM 1588 C C . ARG A 1 196 ? -0.247 -11.908 9.952 1.00 88.94 196 ARG A C 1
ATOM 1590 O O . ARG A 1 196 ? -0.130 -12.578 8.934 1.00 88.94 196 ARG A O 1
ATOM 1597 N N . LEU A 1 197 ? 0.446 -12.153 11.064 1.00 86.12 197 LEU A N 1
ATOM 1598 C CA . LEU A 1 197 ? 1.509 -13.160 11.149 1.00 86.12 197 LEU A CA 1
ATOM 1599 C C . LEU A 1 197 ? 1.018 -14.557 10.733 1.00 86.12 197 LEU A C 1
ATOM 1601 O O . LEU A 1 197 ? 1.659 -15.259 9.960 1.00 86.12 197 LEU A O 1
ATOM 1605 N N . ARG A 1 198 ? -0.179 -14.960 11.178 1.00 85.69 198 ARG A N 1
ATOM 1606 C CA . ARG A 1 198 ? -0.787 -16.234 10.748 1.00 85.69 198 ARG A CA 1
ATOM 1607 C C . ARG A 1 198 ? -1.086 -16.304 9.251 1.00 85.69 198 ARG A C 1
ATOM 1609 O O . ARG A 1 198 ? -1.172 -17.402 8.710 1.00 85.69 198 ARG A O 1
ATOM 1616 N N . ARG A 1 199 ? -1.338 -15.170 8.595 1.00 82.62 199 ARG A N 1
ATOM 1617 C CA . ARG A 1 199 ? -1.527 -15.117 7.140 1.00 82.62 199 ARG A CA 1
ATOM 1618 C C . ARG A 1 199 ? -0.189 -15.129 6.419 1.00 82.62 199 ARG A C 1
ATOM 1620 O O . ARG A 1 199 ? -0.085 -15.841 5.431 1.00 82.62 199 ARG A O 1
ATOM 1627 N N . GLU A 1 200 ? 0.815 -14.435 6.945 1.00 78.88 200 GLU A N 1
ATOM 1628 C CA . GLU A 1 200 ? 2.190 -14.456 6.434 1.00 78.88 200 GLU A CA 1
ATOM 1629 C C . GLU A 1 200 ? 2.769 -15.880 6.429 1.00 78.88 200 GLU A C 1
ATOM 1631 O O . GLU A 1 200 ? 3.308 -16.335 5.425 1.00 78.88 200 GLU A O 1
ATOM 1636 N N . LEU A 1 201 ? 2.554 -16.639 7.504 1.00 76.19 201 LEU A N 1
ATOM 1637 C CA . LEU A 1 201 ? 3.054 -18.012 7.636 1.00 76.19 201 LEU A CA 1
ATOM 1638 C C . LEU A 1 201 ? 2.249 -19.062 6.849 1.00 76.19 201 LEU A C 1
ATOM 1640 O O . LEU A 1 201 ? 2.653 -20.218 6.770 1.00 76.19 201 LEU A O 1
ATOM 1644 N N . ARG A 1 202 ? 1.083 -18.720 6.287 1.00 67.88 202 ARG A N 1
ATOM 1645 C CA . ARG A 1 202 ? 0.219 -19.728 5.652 1.00 67.88 202 ARG A CA 1
ATOM 1646 C C . ARG A 1 202 ? 0.777 -20.238 4.316 1.00 67.88 202 ARG A C 1
ATOM 1648 O O . ARG A 1 202 ? 0.793 -21.454 4.148 1.00 67.88 202 ARG A O 1
ATOM 1655 N N . PRO A 1 203 ? 1.254 -19.388 3.385 1.00 60.03 203 PRO A N 1
ATOM 1656 C CA . PRO A 1 203 ? 1.859 -19.875 2.147 1.00 60.03 203 PRO A CA 1
ATOM 1657 C C . PRO A 1 203 ? 3.130 -20.694 2.383 1.00 60.03 203 PRO A C 1
ATOM 1659 O O . PRO A 1 203 ? 3.298 -21.721 1.738 1.00 60.03 203 PRO A O 1
ATOM 1662 N N . SER A 1 204 ? 3.984 -20.311 3.341 1.00 55.00 204 SER A N 1
ATOM 1663 C CA . SER A 1 204 ? 5.215 -21.059 3.641 1.00 55.00 204 SER A CA 1
ATOM 1664 C C . SER A 1 204 ? 4.936 -22.458 4.193 1.00 55.00 204 SER A C 1
ATOM 1666 O O . SER A 1 204 ? 5.633 -23.400 3.835 1.00 55.00 204 SER A O 1
ATOM 1668 N N . LEU A 1 205 ? 3.879 -22.633 4.993 1.00 54.12 205 LEU A N 1
ATOM 1669 C CA . LEU A 1 205 ? 3.458 -23.952 5.478 1.00 54.12 205 LEU A CA 1
ATOM 1670 C C . LEU A 1 205 ? 2.889 -24.843 4.367 1.0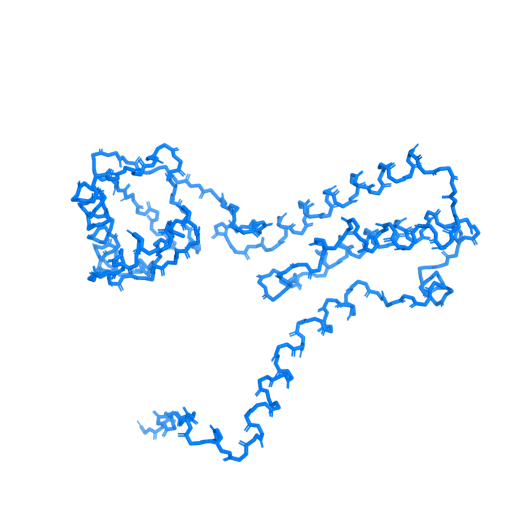0 54.12 205 LEU A C 1
ATOM 1672 O O . LEU A 1 205 ? 3.122 -26.048 4.387 1.00 54.12 205 LEU A O 1
ATOM 1676 N N . VAL A 1 206 ? 2.181 -24.268 3.389 1.00 58.69 206 VAL A N 1
ATOM 1677 C CA . VAL A 1 206 ? 1.701 -25.020 2.217 1.00 58.69 206 VAL A CA 1
ATOM 1678 C C . VAL A 1 206 ? 2.879 -25.437 1.339 1.00 58.69 206 VAL A C 1
ATOM 1680 O O . VAL A 1 206 ? 2.959 -26.598 0.963 1.00 58.69 206 VAL A O 1
ATOM 1683 N N . VAL A 1 207 ? 3.840 -24.543 1.089 1.00 57.03 207 VAL A N 1
ATOM 1684 C CA . VAL A 1 207 ? 5.055 -24.868 0.323 1.00 57.03 207 VAL A CA 1
ATOM 1685 C C . VAL A 1 207 ? 5.887 -25.944 1.026 1.00 57.03 207 VAL A C 1
ATOM 1687 O O . VAL A 1 207 ? 6.289 -26.905 0.385 1.00 57.03 207 VAL A O 1
ATOM 1690 N N . LEU A 1 208 ? 6.089 -25.862 2.345 1.00 52.53 208 LEU A N 1
ATOM 1691 C CA . LEU A 1 208 ? 6.803 -26.899 3.105 1.00 52.53 208 LEU A CA 1
ATOM 1692 C C . LEU A 1 208 ? 6.061 -28.244 3.127 1.00 52.53 208 LEU A C 1
ATOM 1694 O O . LEU A 1 208 ? 6.701 -29.292 3.126 1.00 52.53 208 L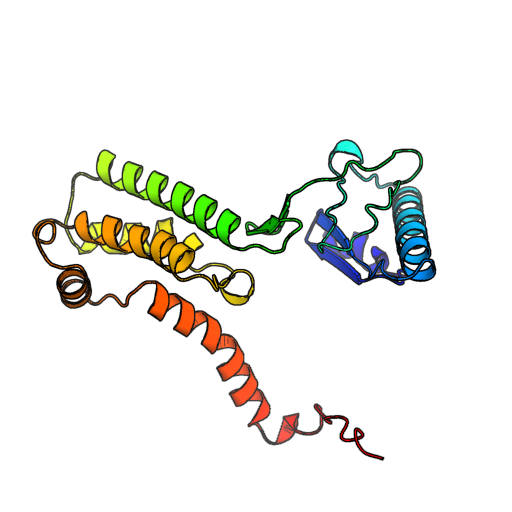EU A O 1
ATOM 1698 N N . HIS A 1 209 ? 4.727 -28.227 3.127 1.00 54.22 209 HIS A N 1
ATOM 1699 C CA . HIS A 1 209 ? 3.901 -29.432 3.036 1.00 54.22 209 HIS A CA 1
ATOM 1700 C C . HIS A 1 209 ? 3.888 -30.041 1.621 1.00 54.22 209 HIS A C 1
ATOM 1702 O O . HIS A 1 209 ? 3.812 -31.255 1.467 1.00 54.22 209 HIS A O 1
ATOM 1708 N N . GLU A 1 210 ? 3.982 -29.226 0.571 1.00 50.31 210 GLU A N 1
ATOM 1709 C CA . GLU A 1 210 ? 4.137 -29.714 -0.805 1.00 50.31 210 GLU A CA 1
ATOM 1710 C C . GLU A 1 210 ? 5.566 -30.228 -1.066 1.00 50.31 210 GLU A C 1
ATOM 1712 O O . GLU A 1 210 ? 5.736 -31.276 -1.682 1.00 50.31 210 GLU A O 1
ATOM 1717 N N . LEU A 1 211 ? 6.597 -29.582 -0.505 1.00 48.69 211 LEU A N 1
ATOM 1718 C CA . LEU A 1 211 ? 7.999 -30.030 -0.575 1.00 48.69 211 LEU A CA 1
ATOM 1719 C C . LEU A 1 211 ? 8.308 -31.245 0.319 1.00 48.69 211 LEU A C 1
ATOM 1721 O O . LEU A 1 211 ? 9.308 -31.935 0.106 1.00 48.69 211 LEU A O 1
ATOM 1725 N N . SER A 1 212 ? 7.465 -31.544 1.313 1.00 52.09 212 SER A N 1
ATOM 1726 C CA . SER A 1 212 ? 7.569 -32.775 2.104 1.00 52.09 212 SER A CA 1
ATOM 1727 C C . SER A 1 212 ? 6.972 -33.995 1.390 1.00 52.09 212 SER A C 1
ATOM 1729 O O . SER A 1 212 ? 7.218 -35.125 1.823 1.00 52.09 212 SER A O 1
ATOM 1731 N N . ARG A 1 213 ? 6.266 -33.807 0.260 1.00 47.72 213 ARG A N 1
ATOM 1732 C CA . ARG A 1 213 ? 5.810 -34.914 -0.590 1.00 47.72 213 ARG A CA 1
ATOM 1733 C C . ARG A 1 213 ? 7.011 -35.542 -1.318 1.00 47.72 213 ARG A C 1
ATOM 1735 O O . ARG A 1 213 ? 7.716 -34.842 -2.046 1.00 47.72 213 ARG A O 1
ATOM 1742 N N . PRO A 1 214 ? 7.239 -36.866 -1.199 1.00 52.03 214 PRO A N 1
ATOM 1743 C CA . PRO A 1 214 ? 8.425 -37.531 -1.750 1.00 52.03 214 PRO A CA 1
ATOM 1744 C C . PRO A 1 214 ? 8.626 -37.354 -3.262 1.00 52.03 214 PRO A C 1
ATOM 1746 O O . PRO A 1 214 ? 9.750 -37.461 -3.738 1.00 52.03 214 PRO A O 1
ATOM 1749 N N . HIS A 1 215 ? 7.559 -37.083 -4.017 1.00 48.62 215 HIS A N 1
ATOM 1750 C CA . HIS A 1 215 ? 7.590 -37.017 -5.482 1.00 48.62 215 HIS A CA 1
ATOM 1751 C C . HIS A 1 215 ? 7.972 -35.643 -6.054 1.00 48.62 215 HIS A C 1
ATOM 1753 O O . HIS A 1 215 ? 8.197 -35.543 -7.253 1.00 48.62 215 HIS A O 1
ATOM 1759 N N . LEU A 1 216 ? 8.071 -34.594 -5.225 1.00 41.56 216 LEU A N 1
ATOM 1760 C CA . LEU A 1 216 ? 8.456 -33.241 -5.667 1.00 41.56 216 LEU A CA 1
ATOM 1761 C C . LEU A 1 216 ? 9.887 -32.851 -5.266 1.00 41.56 216 LEU A C 1
ATOM 1763 O O . LEU A 1 216 ? 10.398 -31.833 -5.731 1.00 41.56 216 LEU A O 1
ATOM 1767 N N . LYS A 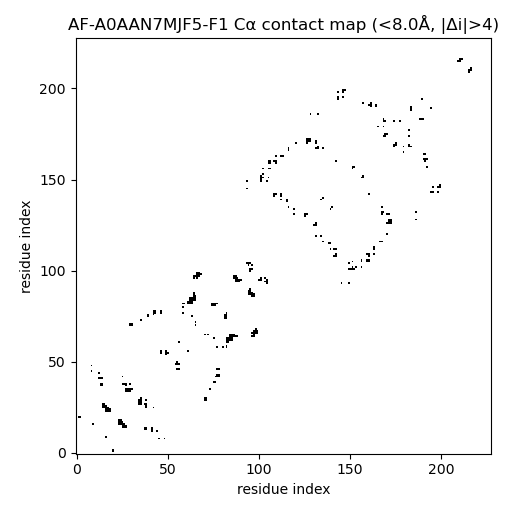1 217 ? 10.578 -33.687 -4.476 1.00 42.84 217 LYS A N 1
ATOM 1768 C CA . LYS A 1 217 ? 11.992 -33.482 -4.111 1.00 42.84 217 LYS A CA 1
ATOM 1769 C C . LYS A 1 217 ? 12.942 -33.500 -5.313 1.00 42.84 217 LYS A C 1
ATOM 1771 O O . LYS A 1 217 ? 14.030 -32.952 -5.215 1.00 42.84 217 LYS A O 1
ATOM 1776 N N . SER A 1 218 ? 12.542 -34.091 -6.440 1.00 42.72 218 SER A N 1
ATOM 1777 C CA . SER A 1 218 ? 13.352 -34.131 -7.662 1.00 42.72 218 SER A CA 1
ATOM 1778 C C . SER A 1 218 ? 13.257 -32.866 -8.524 1.00 42.72 218 SER A C 1
ATOM 1780 O O . SER A 1 218 ? 14.019 -32.754 -9.478 1.00 42.72 218 SER A O 1
ATOM 1782 N N . LEU A 1 219 ? 12.343 -31.927 -8.227 1.00 43.62 219 LEU A N 1
ATOM 1783 C CA . LEU A 1 219 ? 12.155 -30.704 -9.027 1.00 43.62 219 LEU A CA 1
ATOM 1784 C C . LEU A 1 219 ? 12.853 -29.461 -8.451 1.00 43.62 219 LEU A C 1
ATOM 1786 O O . LEU A 1 219 ? 12.923 -28.439 -9.127 1.00 43.62 219 LEU A O 1
ATOM 1790 N N . VAL A 1 220 ? 13.380 -29.536 -7.225 1.00 41.00 220 VAL A N 1
ATOM 1791 C CA . VAL A 1 220 ? 14.115 -28.436 -6.582 1.00 41.00 220 VAL A CA 1
ATOM 1792 C C . VAL A 1 220 ? 15.517 -28.926 -6.240 1.00 41.00 220 VAL A C 1
ATOM 1794 O O . VAL A 1 220 ? 15.823 -29.273 -5.102 1.00 41.00 220 VAL A O 1
ATOM 1797 N N . MET A 1 221 ? 16.374 -28.983 -7.258 1.00 33.97 221 MET A N 1
ATOM 1798 C CA . MET A 1 221 ? 17.814 -29.100 -7.054 1.00 33.97 221 MET A CA 1
ATOM 1799 C C . MET A 1 221 ? 18.318 -27.734 -6.577 1.00 33.97 221 MET A C 1
ATOM 1801 O O . MET A 1 221 ? 18.400 -26.789 -7.362 1.00 33.97 221 MET A O 1
ATOM 1805 N N . PHE A 1 222 ? 18.617 -27.604 -5.284 1.00 36.75 222 PHE A N 1
ATOM 1806 C CA . PHE A 1 222 ? 19.429 -26.490 -4.802 1.00 36.75 222 PHE A CA 1
ATOM 1807 C C . PHE A 1 222 ? 20.820 -26.615 -5.431 1.00 36.75 222 PHE A C 1
ATOM 1809 O O . PHE A 1 222 ? 21.448 -27.670 -5.359 1.00 36.75 222 PHE A O 1
ATOM 1816 N N . ASN A 1 223 ? 21.282 -25.549 -6.083 1.00 29.20 223 ASN A N 1
ATOM 1817 C CA . ASN A 1 223 ? 22.629 -25.470 -6.631 1.00 29.20 223 ASN A CA 1
ATOM 1818 C C . ASN A 1 223 ? 23.620 -25.306 -5.466 1.00 29.20 223 ASN A C 1
ATOM 1820 O O . ASN A 1 223 ? 23.937 -24.190 -5.057 1.00 29.20 223 ASN A O 1
ATOM 1824 N N . GLU A 1 224 ? 24.064 -26.419 -4.884 1.00 35.97 224 GLU A N 1
ATOM 1825 C CA . GLU A 1 224 ? 25.208 -26.446 -3.975 1.00 35.97 224 GLU A CA 1
ATOM 1826 C C . GLU A 1 224 ? 26.493 -26.336 -4.798 1.00 35.97 224 GLU A C 1
ATOM 1828 O O . GLU A 1 224 ? 27.112 -27.337 -5.127 1.00 35.97 224 GLU A O 1
ATOM 1833 N N . ASN A 1 225 ? 26.874 -25.114 -5.169 1.00 33.47 225 ASN A N 1
ATOM 1834 C CA . ASN A 1 225 ? 28.241 -24.787 -5.581 1.00 33.47 225 ASN A CA 1
ATOM 1835 C C . ASN A 1 225 ? 28.543 -23.323 -5.239 1.00 33.47 225 ASN A C 1
ATOM 1837 O O . ASN A 1 225 ? 28.728 -22.470 -6.101 1.00 33.47 225 ASN A O 1
ATOM 1841 N N . TYR A 1 226 ? 28.596 -23.043 -3.941 1.00 35.22 226 TYR A N 1
ATOM 1842 C CA . TYR A 1 226 ? 29.424 -21.975 -3.393 1.00 35.22 226 TYR A CA 1
ATOM 1843 C C . TYR A 1 226 ? 30.367 -22.635 -2.398 1.00 35.22 226 TYR A C 1
ATOM 1845 O O . TYR A 1 226 ? 29.991 -22.816 -1.250 1.00 35.22 226 TYR A O 1
ATOM 1853 N N . HIS A 1 227 ? 31.525 -23.082 -2.885 1.00 32.75 227 HIS A N 1
ATOM 1854 C CA . HIS A 1 227 ? 32.818 -23.092 -2.192 1.00 32.75 227 HIS A CA 1
ATOM 1855 C C . HIS A 1 227 ? 33.857 -23.805 -3.067 1.00 32.75 227 HIS A C 1
ATOM 1857 O O . HIS A 1 227 ? 33.904 -25.032 -3.122 1.00 32.75 227 HIS A O 1
ATOM 1863 N N . SER A 1 228 ? 34.708 -23.018 -3.722 1.00 33.06 228 SER A N 1
ATOM 1864 C CA . SER A 1 228 ? 36.159 -23.226 -3.841 1.00 33.06 228 SER A CA 1
ATOM 1865 C C . SER A 1 228 ? 36.795 -21.916 -4.285 1.00 33.06 228 SER A C 1
ATOM 1867 O O . SER A 1 228 ? 36.255 -21.312 -5.238 1.00 33.06 228 SER A O 1
#

Radius of gyration: 23.31 Å; Cα contacts (8 Å, |Δi|>4): 219; chains: 1; bounding box: 64×49×64 Å

Mean predicted aligned error: 10.07 Å

Solvent-accessible surface area (backbone atoms only — not comparable to full-atom values): 13822 Å² total; per-residue (Å²): 116,72,72,70,80,53,64,69,72,60,69,89,49,85,50,51,73,48,80,54,90,93,51,72,45,81,48,63,66,60,91,45,73,66,35,46,50,49,48,46,52,37,34,46,49,49,45,51,51,26,57,77,70,77,45,76,80,65,62,93,76,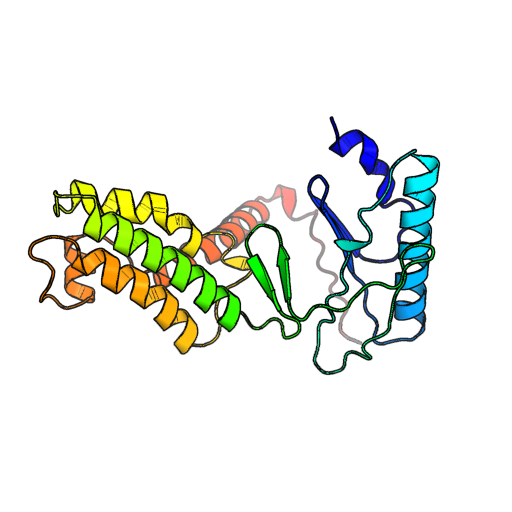46,63,41,72,58,59,56,94,83,53,84,75,77,84,52,48,57,71,93,46,74,47,50,75,41,66,60,48,74,55,99,88,42,59,47,38,28,76,70,52,44,57,59,38,39,52,52,53,37,51,54,43,50,52,52,51,51,48,49,66,74,71,48,88,70,35,47,62,87,52,48,52,56,50,47,59,65,75,44,43,72,84,61,53,67,45,78,81,61,63,60,85,50,69,70,41,48,48,53,47,38,47,50,54,55,54,56,56,41,59,25,71,94,33,64,87,53,56,69,68,56,43,27,62,77,68,73,47,74,55,57,66,60,55,43,51,57,55,54,50,45,61,57,53,51,50,53,57,53,56,67,36,83,84,47,55,81,77,63,78,77,85,88,78,88,84,133

Sequence (228 aa):
MFNIFIDDLDEGIECTLSKVADDTKLGGSVDLLEGRKALQRDLDRLDQWAEVNCMRFNKAKCQVLHLSHNNPMQRYRLGEEWLESCLAEKDLGVLVDSWLNMSWQCAQVAKKANGILACIRNSVASRTREVIVPLYSALVRHLEYCVHFWAPHYKRDIEVLEHVQRRATKLVKGLEQKSYEERLRELGLFSLGKRRLRRELRPSLVVLHELSRPHLKSLVMFNENYHS

Organism: Mycteria americana (NCBI:txid33587)

Secondary structure (DSSP, 8-state):
-GGGTTGGGGTT--SEEEEETTEEEEE---SSHHHHHHHHHHHHHHHHHHHHTT----GGG-EEE--STT------EETTEEPEEESEEEETTEEEETT--HHHHHHHHHHHHHHHHHHHHHH-----HHHHHHHHHHHTGGGGTTTTTS---SHHHHHHHHHHHHHHHHTSTT-TTS-HHHHHHHHTPPPHHHHHHHHHHHHHHHHHHHHTSTTTTTS---------

pLDDT: mean 84.29, std 15.84, range [29.2, 97.5]